Protein AF-A0AAD9YJI1-F1 (afdb_monomer)

InterPro domains:
  IPR012341 Six-hairpin glycosidase-like superfamily [G3DSA:1.50.10.10] (1-302)

Solvent-accessible surface area (backbone atoms only — not comparable to full-atom values): 17066 Å² total; per-residue (Å²): 110,66,71,60,51,44,52,51,54,48,48,47,48,70,77,60,52,69,54,89,63,64,60,77,89,64,58,75,20,39,90,76,16,53,45,30,54,15,46,51,24,43,52,44,26,70,79,38,68,84,46,55,54,96,86,34,46,34,50,57,54,16,48,48,32,44,68,35,50,74,80,64,74,81,67,78,94,79,64,71,78,60,34,12,42,21,41,62,45,41,40,29,34,47,45,16,37,74,65,60,35,64,67,34,49,53,50,40,60,70,69,54,72,87,92,52,82,87,56,99,61,41,28,12,25,54,54,3,51,24,17,41,43,43,45,50,42,50,33,38,66,57,24,62,88,43,40,83,74,46,48,60,58,49,52,55,48,46,53,36,62,74,72,44,83,86,41,41,94,59,84,35,50,12,34,39,34,14,70,64,29,31,52,41,35,44,33,76,63,42,55,91,52,28,80,82,43,50,67,64,51,52,52,60,60,70,53,45,42,95,70,29,46,64,66,46,36,73,60,59,58,55,69,73,55,80,85,75,75,99,78,75,95,82,70,81,92,62,83,54,81,35,42,54,59,17,59,57,29,51,46,47,44,50,63,72,47,42,87,63,36,76,94,41,41,67,65,50,51,54,50,45,52,38,32,51,51,37,54,58,55,48,53,73,72,53,84,80,74,80,97,52,88,71,82,44,86,57,68,81,72,117

Mean predicted aligned error: 10.5 Å

Sequence (302 aa):
MESSLISHLSKILTLSPPQSSYAASSLAGPLTSHTGTAYLFLSISSSFPRLQIHSYPAIHWARAYISNIPTTRLPNTSSTDDLGLSETLASLAVRACVFQDLDQVHRFLSVLPPIKASNPSPTCLLHGLSGTLYLLRLIRHWVPSSAPLVSLPIVLVSECLLTSPWSCPASGEGVLDGKLGILTQIVLTTPPLAPRLVEELAQLLRMQNYDGSWPSAEEFDKNRDKDLLQAKSQSKKTGETSFAHGIIGFILSLHSIRPFFPSLHEPIDKALTKASQFVVWDQKTEMSCRGGLWYGSLATAL

Secondary structure (DSSP, 8-state):
-HHHHHHHHHHHHHHSPPPSS--GGG---TTTSHHHHHHHHHHHHHH-TT-EETTEEHHHHHHHHHHTS-------TT-GGGSSS-HHHHHHHHHHHHHT-HHHHHHHHHHS----TTS----STTTSHHHHHHHHHHHHHH-GGGHHHHHHHHHHHHHHHHHSPP--SS---STTTSHHHHHHHHHHH-GGGGGGGHHHHHHHHHT--TTS----HHHHHTTT-TTS------S-------TTTSHHHHHHHHHHHGGG-GGGHHHHHHHHHHHHHHHHHHHHH-TTS---TTSSTTTT--

pLDDT: mean 76.6, std 21.78, range [24.5, 98.19]

Structure (mmCIF, N/CA/C/O backbone):
data_AF-A0AAD9YJI1-F1
#
_entry.id   AF-A0AAD9YJI1-F1
#
loop_
_atom_site.group_PDB
_atom_site.id
_atom_site.type_symbol
_atom_site.label_atom_id
_atom_site.label_alt_id
_atom_site.label_comp_id
_atom_site.label_asym_id
_atom_site.label_entity_id
_atom_site.label_seq_id
_atom_site.pdbx_PDB_ins_code
_atom_site.Cartn_x
_atom_site.Cartn_y
_atom_site.Cartn_z
_atom_site.occupancy
_atom_site.B_iso_or_equiv
_atom_site.auth_seq_id
_atom_site.auth_comp_id
_atom_site.auth_asym_id
_atom_site.auth_atom_id
_atom_site.pdbx_PDB_model_num
ATOM 1 N N . MET A 1 1 ? -8.452 14.456 -18.573 1.00 59.62 1 MET A N 1
ATOM 2 C CA . MET A 1 1 ? -7.712 13.828 -17.455 1.00 59.62 1 MET A CA 1
ATOM 3 C C . MET A 1 1 ? -6.476 13.093 -17.973 1.00 59.62 1 MET A C 1
ATOM 5 O O . MET A 1 1 ? -5.380 13.437 -17.555 1.00 59.62 1 MET A O 1
ATOM 9 N N . GLU A 1 2 ? -6.618 12.187 -18.948 1.00 65.19 2 GLU A N 1
ATOM 10 C CA . GLU A 1 2 ? -5.493 11.425 -19.531 1.00 65.19 2 GLU A CA 1
ATOM 11 C C . GLU A 1 2 ? -4.387 12.294 -20.157 1.00 65.19 2 GLU A C 1
ATOM 13 O O . GLU A 1 2 ? -3.211 12.059 -19.904 1.00 65.19 2 GLU A O 1
ATOM 18 N N . SER A 1 3 ? -4.734 13.359 -20.891 1.00 73.69 3 SER A N 1
ATOM 19 C CA . SER A 1 3 ? -3.746 14.283 -21.479 1.00 73.69 3 SER A CA 1
ATOM 20 C C . SER A 1 3 ? -2.863 14.982 -20.434 1.00 73.69 3 SER A C 1
ATOM 22 O O . SER A 1 3 ? -1.660 15.145 -20.637 1.00 73.69 3 SER A O 1
ATOM 24 N N . SER A 1 4 ? -3.441 15.347 -19.284 1.00 82.19 4 SER A N 1
ATOM 25 C CA . SER A 1 4 ? -2.701 15.933 -18.161 1.00 82.19 4 SER A CA 1
ATOM 26 C C . SER A 1 4 ? -1.800 14.896 -17.486 1.00 82.19 4 SER A C 1
ATOM 28 O O . SER A 1 4 ? -0.652 15.203 -17.171 1.00 82.19 4 SER A O 1
ATOM 30 N N . LEU A 1 5 ? -2.269 13.654 -17.325 1.00 82.62 5 LEU A N 1
ATOM 31 C CA . LEU A 1 5 ? -1.467 12.560 -16.772 1.00 82.62 5 LEU A CA 1
ATOM 32 C C . LEU A 1 5 ? -0.242 12.261 -17.651 1.00 82.62 5 LEU A C 1
ATOM 34 O O . LEU A 1 5 ? 0.875 12.240 -17.143 1.00 82.62 5 LEU A O 1
ATOM 38 N N . ILE A 1 6 ? -0.421 12.121 -18.970 1.00 87.00 6 ILE A N 1
ATOM 39 C CA . ILE A 1 6 ? 0.688 11.899 -19.919 1.00 87.00 6 ILE A CA 1
ATOM 40 C C . ILE A 1 6 ? 1.716 13.028 -19.825 1.00 87.00 6 ILE A C 1
ATOM 42 O O . ILE A 1 6 ? 2.918 12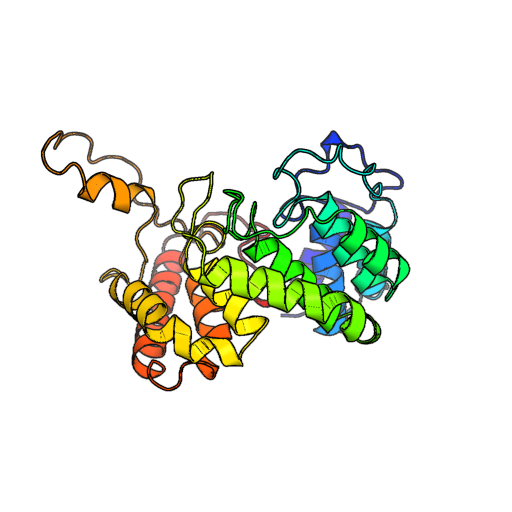.762 -19.790 1.00 87.00 6 ILE A O 1
ATOM 46 N N . SER A 1 7 ? 1.262 14.283 -19.749 1.00 86.31 7 SER A N 1
ATOM 47 C CA . SER A 1 7 ? 2.159 15.433 -19.620 1.00 86.31 7 SER A CA 1
ATOM 48 C C . SER A 1 7 ? 3.002 15.367 -18.345 1.00 86.31 7 SER A C 1
ATOM 50 O O . SER A 1 7 ? 4.210 15.592 -18.419 1.00 86.31 7 SER A O 1
ATOM 52 N N . HIS A 1 8 ? 2.409 15.015 -17.201 1.00 86.94 8 HIS A N 1
ATOM 53 C CA . HIS A 1 8 ? 3.144 14.878 -15.941 1.00 86.94 8 HIS A CA 1
ATOM 54 C C . HIS A 1 8 ? 4.145 13.720 -15.980 1.00 86.94 8 HIS A C 1
ATOM 56 O O . HIS A 1 8 ? 5.297 13.905 -15.592 1.00 86.94 8 HIS A O 1
ATOM 62 N N . LEU A 1 9 ? 3.749 12.559 -16.506 1.00 89.12 9 LEU A N 1
ATOM 63 C CA . LEU A 1 9 ? 4.638 11.398 -16.626 1.00 89.12 9 LEU A CA 1
ATOM 64 C C . LEU A 1 9 ? 5.803 11.669 -17.579 1.00 89.12 9 LEU A C 1
ATOM 66 O O . LEU A 1 9 ? 6.940 11.330 -17.268 1.00 89.12 9 LEU A O 1
ATOM 70 N N . SER A 1 10 ? 5.549 12.358 -18.692 1.00 89.50 10 SER A N 1
ATOM 71 C CA . SER A 1 10 ? 6.605 12.789 -19.619 1.00 89.50 10 SER A CA 1
ATOM 72 C C . SER A 1 10 ? 7.578 13.758 -18.939 1.00 89.50 10 SER A C 1
ATOM 74 O O . SER A 1 10 ? 8.788 13.692 -19.151 1.00 89.50 10 SER A O 1
ATOM 76 N N . LYS A 1 11 ? 7.069 14.634 -18.063 1.00 88.19 11 LYS A N 1
ATOM 77 C CA . LYS A 1 11 ? 7.893 15.548 -17.261 1.00 88.19 11 LYS A CA 1
ATOM 78 C C . LYS A 1 11 ? 8.787 14.791 -16.279 1.00 88.19 11 LYS A C 1
ATOM 80 O O . LYS A 1 11 ? 9.958 15.132 -16.172 1.00 88.19 11 LYS A O 1
ATOM 85 N N . ILE A 1 12 ? 8.266 13.754 -15.618 1.00 87.56 12 ILE A N 1
ATOM 86 C CA . ILE A 1 12 ? 9.059 12.869 -14.746 1.00 87.56 12 ILE A CA 1
ATOM 87 C C . ILE A 1 12 ? 10.192 12.219 -15.543 1.00 87.56 12 ILE A C 1
ATOM 89 O O . ILE A 1 12 ? 11.342 12.308 -15.125 1.00 87.56 12 ILE A O 1
ATOM 93 N N . LEU A 1 13 ? 9.895 11.648 -16.715 1.00 88.75 13 LEU A N 1
ATOM 94 C CA . LEU A 1 13 ? 10.905 11.010 -17.569 1.00 88.75 13 LEU A CA 1
ATOM 95 C C . LEU A 1 13 ? 11.969 11.995 -18.067 1.00 88.75 13 LEU A C 1
ATOM 97 O O . LEU A 1 13 ? 13.131 11.630 -18.194 1.00 88.75 13 LEU A O 1
ATOM 101 N N . THR A 1 14 ? 11.584 13.246 -18.322 1.00 87.06 14 THR A N 1
ATOM 102 C CA . THR A 1 14 ? 12.518 14.295 -18.757 1.00 87.06 14 THR A CA 1
ATOM 103 C C . THR A 1 14 ? 13.418 14.763 -17.611 1.00 87.06 14 THR A C 1
ATOM 105 O O . THR A 1 14 ? 14.607 14.988 -17.814 1.00 87.06 14 THR A O 1
ATOM 108 N N . LEU A 1 15 ? 12.857 14.934 -16.410 1.00 85.44 15 LEU A N 1
ATOM 109 C CA . LEU A 1 15 ? 13.572 15.478 -15.250 1.00 85.44 15 LEU A CA 1
ATOM 110 C C . LEU A 1 15 ? 14.396 14.426 -14.500 1.00 85.44 15 LEU A C 1
ATOM 112 O O . LEU A 1 15 ? 15.405 14.767 -13.893 1.00 85.44 15 LEU A O 1
ATOM 116 N N . SER A 1 16 ? 13.961 13.169 -14.519 1.00 84.81 16 SER A N 1
ATOM 117 C CA . SER A 1 16 ? 14.599 12.059 -13.812 1.00 84.81 16 SER A CA 1
ATOM 118 C C . SER A 1 16 ? 14.541 10.787 -14.663 1.00 84.81 16 SER A C 1
ATOM 120 O O . SER A 1 16 ? 13.794 9.866 -14.336 1.00 84.81 16 SER A O 1
ATOM 122 N N . PRO A 1 17 ? 15.257 10.719 -15.801 1.00 86.88 17 PRO A N 1
ATOM 123 C CA . PRO A 1 17 ? 15.218 9.547 -16.672 1.00 86.88 17 PRO A CA 1
ATOM 124 C C . PRO A 1 17 ? 15.796 8.302 -15.973 1.00 86.88 17 PRO A C 1
ATOM 126 O O . PRO A 1 17 ? 16.678 8.439 -15.116 1.00 86.88 17 PRO A O 1
ATOM 129 N N . PRO A 1 18 ? 15.361 7.080 -16.352 1.00 86.50 18 PRO A N 1
ATOM 130 C CA . PRO A 1 18 ? 15.999 5.848 -15.898 1.00 86.50 18 PRO A CA 1
ATOM 131 C C . PRO A 1 18 ? 17.510 5.880 -16.160 1.00 86.50 18 PRO A C 1
ATOM 133 O O . PRO A 1 18 ? 17.947 6.227 -17.256 1.00 86.50 18 PRO A O 1
ATOM 136 N N . GLN A 1 19 ? 18.308 5.522 -15.157 1.00 81.88 19 GLN A N 1
ATOM 137 C CA . GLN A 1 19 ? 19.769 5.540 -15.239 1.00 81.88 19 GLN A CA 1
ATOM 138 C C . GLN A 1 19 ? 20.295 4.122 -15.443 1.00 81.88 19 GLN A C 1
ATOM 140 O O . GLN A 1 19 ? 19.685 3.154 -14.989 1.00 81.88 19 GLN A O 1
ATOM 145 N N . SER A 1 20 ? 21.458 3.990 -16.083 1.00 74.56 20 SER A N 1
ATOM 146 C CA . SER A 1 20 ? 22.165 2.707 -16.224 1.00 74.56 20 SER A CA 1
ATOM 147 C C . SER A 1 20 ? 22.714 2.179 -14.895 1.00 74.56 20 SER A C 1
ATOM 149 O O . SER A 1 20 ? 22.917 0.980 -14.741 1.00 74.56 20 SER A O 1
ATOM 151 N N . SER A 1 21 ? 22.953 3.067 -13.931 1.00 69.31 21 SER A N 1
ATOM 152 C CA . SER A 1 21 ? 23.396 2.731 -12.580 1.00 69.31 21 SER A CA 1
ATOM 153 C C . SER A 1 21 ? 22.970 3.821 -11.606 1.00 69.31 21 SER A C 1
ATOM 155 O O . SER A 1 21 ? 23.075 5.003 -11.936 1.00 69.31 21 SER A O 1
ATOM 157 N N . TYR A 1 22 ? 22.567 3.437 -10.398 1.00 68.50 22 TYR A N 1
ATOM 158 C CA . TYR A 1 22 ? 22.221 4.379 -9.334 1.00 68.50 22 TYR A CA 1
ATOM 159 C C . TYR A 1 22 ? 23.294 4.394 -8.247 1.00 68.50 22 TYR A C 1
ATOM 161 O O . TYR A 1 22 ? 23.706 3.344 -7.753 1.00 68.50 22 TYR A O 1
ATOM 169 N N . ALA A 1 23 ? 23.744 5.591 -7.861 1.00 63.28 23 ALA A N 1
ATOM 170 C CA . ALA A 1 23 ? 24.619 5.749 -6.705 1.00 63.28 23 ALA A CA 1
ATOM 171 C C . ALA A 1 23 ? 23.839 5.412 -5.426 1.00 63.28 23 ALA A C 1
ATOM 173 O O . ALA A 1 23 ? 22.693 5.838 -5.279 1.00 63.28 23 ALA A O 1
ATOM 174 N N . ALA A 1 24 ? 24.463 4.708 -4.478 1.00 61.62 24 ALA A N 1
ATOM 175 C CA . ALA A 1 24 ? 23.818 4.345 -3.213 1.00 61.62 24 ALA A CA 1
ATOM 176 C C . ALA A 1 24 ? 23.287 5.569 -2.436 1.00 61.62 24 ALA A C 1
ATOM 178 O O . ALA A 1 24 ? 22.268 5.481 -1.767 1.00 61.62 24 ALA A O 1
ATOM 179 N N . SER A 1 25 ? 23.922 6.736 -2.594 1.00 56.25 25 SER A N 1
ATOM 180 C CA . SER A 1 25 ? 23.488 8.008 -2.000 1.00 56.25 25 SER A CA 1
ATOM 181 C C . SER A 1 25 ? 22.201 8.593 -2.599 1.00 56.25 25 SER A C 1
ATOM 183 O O . SER A 1 25 ? 21.600 9.470 -1.989 1.00 56.25 25 SER A O 1
ATOM 185 N N . SER A 1 26 ? 21.765 8.127 -3.774 1.00 54.53 26 SER A N 1
ATOM 186 C CA . SER A 1 26 ? 20.507 8.555 -4.417 1.00 54.53 26 SER A CA 1
ATOM 187 C C . SER A 1 26 ? 19.287 7.734 -3.979 1.00 54.53 26 SER A C 1
ATOM 189 O O . SER A 1 26 ? 18.169 7.971 -4.436 1.00 54.53 26 SER A O 1
ATOM 191 N N . LEU A 1 27 ? 19.502 6.753 -3.102 1.00 56.88 27 LEU A N 1
ATOM 192 C CA . LEU A 1 27 ? 18.510 5.790 -2.646 1.00 56.88 27 LEU A CA 1
ATOM 193 C C . LEU A 1 27 ? 18.009 6.172 -1.244 1.00 56.88 27 LEU A C 1
ATOM 195 O O . LEU A 1 27 ? 18.375 5.558 -0.249 1.00 56.88 27 LEU A O 1
ATOM 199 N N . ALA A 1 28 ? 17.185 7.217 -1.161 1.00 53.50 28 ALA A N 1
ATOM 200 C CA . ALA A 1 28 ? 16.643 7.745 0.098 1.00 53.50 28 ALA A CA 1
ATOM 201 C C . ALA A 1 28 ? 15.268 7.142 0.478 1.00 53.50 28 ALA A C 1
ATOM 203 O O . ALA A 1 28 ? 14.426 7.817 1.070 1.00 53.50 28 ALA A O 1
ATOM 204 N N . GLY A 1 29 ? 15.025 5.876 0.119 1.00 52.62 29 GLY A N 1
ATOM 205 C CA . GLY A 1 29 ? 13.752 5.185 0.343 1.00 52.62 29 GLY A CA 1
ATOM 206 C C . GLY A 1 29 ? 12.718 5.400 -0.777 1.00 52.62 29 GLY A C 1
ATOM 207 O O . GLY A 1 29 ? 12.802 6.365 -1.544 1.00 52.62 29 GLY A O 1
ATOM 208 N N . PRO A 1 30 ? 11.680 4.546 -0.855 1.00 53.12 30 PRO A N 1
ATOM 209 C CA . PRO A 1 30 ? 10.706 4.495 -1.949 1.00 53.12 30 PRO A CA 1
ATOM 210 C C . PRO A 1 30 ? 9.884 5.775 -2.097 1.00 53.12 30 PRO A C 1
ATOM 212 O O . PRO A 1 30 ? 9.233 5.975 -3.113 1.00 53.12 30 PRO A O 1
ATOM 215 N N . LEU A 1 31 ? 9.908 6.652 -1.097 1.00 56.94 31 LEU A N 1
ATOM 216 C CA . LEU A 1 31 ? 9.185 7.915 -1.118 1.00 56.94 31 LEU A CA 1
ATOM 217 C C . LEU A 1 31 ? 9.822 8.972 -2.023 1.00 56.94 31 LEU A C 1
ATOM 219 O O . LEU A 1 31 ? 9.136 9.890 -2.470 1.00 56.94 31 LEU A O 1
ATOM 223 N N . THR A 1 32 ? 11.120 8.854 -2.297 1.00 58.44 32 THR A N 1
ATOM 224 C CA . THR A 1 32 ? 11.857 9.801 -3.148 1.00 58.44 32 THR A CA 1
ATOM 225 C C . THR A 1 32 ? 12.788 9.114 -4.147 1.00 58.44 32 THR A C 1
ATOM 227 O O . THR A 1 32 ? 13.406 9.787 -4.971 1.00 58.44 32 THR A O 1
ATOM 230 N N . SER A 1 33 ? 12.872 7.781 -4.118 1.00 70.75 33 SER A N 1
ATOM 231 C CA . SER A 1 33 ? 13.784 7.012 -4.955 1.00 70.75 33 SER A CA 1
ATOM 232 C C . SER A 1 33 ? 13.169 6.546 -6.278 1.00 70.75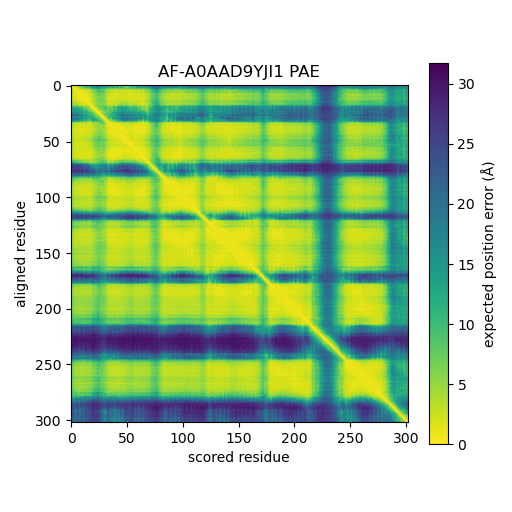 33 SER A C 1
ATOM 234 O O . SER A 1 33 ? 11.965 6.616 -6.555 1.00 70.75 33 SER A O 1
ATOM 236 N N . HIS A 1 34 ? 14.042 5.990 -7.111 1.00 82.06 34 HIS A N 1
ATOM 237 C CA . HIS A 1 34 ? 13.688 5.325 -8.358 1.00 82.06 34 HIS A CA 1
ATOM 238 C C . HIS A 1 34 ? 12.780 4.103 -8.128 1.00 82.06 34 HIS A C 1
ATOM 240 O O . HIS A 1 34 ? 11.989 3.774 -9.011 1.00 82.06 34 HIS A O 1
ATOM 246 N N . THR A 1 35 ? 12.801 3.496 -6.933 1.00 86.94 35 THR A N 1
ATOM 247 C CA . THR A 1 35 ? 11.852 2.443 -6.537 1.00 86.94 35 THR A CA 1
ATOM 248 C C . THR A 1 35 ? 10.423 2.981 -6.486 1.00 86.94 35 THR A C 1
ATOM 250 O O . THR A 1 35 ? 9.513 2.362 -7.040 1.00 86.94 35 THR A O 1
ATOM 253 N N . GLY A 1 36 ? 10.216 4.168 -5.907 1.00 86.06 36 GLY A N 1
ATOM 254 C CA . GLY A 1 36 ? 8.914 4.842 -5.909 1.00 86.06 36 GLY A CA 1
ATOM 255 C C . GLY A 1 36 ? 8.421 5.174 -7.311 1.00 86.06 36 GLY A C 1
ATOM 256 O O . GLY A 1 36 ? 7.256 4.960 -7.643 1.00 86.06 36 GLY A O 1
ATOM 257 N N . THR A 1 37 ? 9.331 5.630 -8.174 1.00 88.69 37 THR A N 1
ATOM 258 C CA . THR A 1 37 ? 9.004 5.924 -9.578 1.00 88.69 37 THR A CA 1
ATOM 259 C C . THR A 1 37 ? 8.635 4.650 -10.344 1.00 88.69 37 THR A C 1
ATOM 261 O O . THR A 1 37 ? 7.657 4.641 -11.094 1.00 88.69 37 THR A O 1
ATOM 264 N N . ALA A 1 38 ? 9.345 3.541 -10.116 1.00 92.19 38 ALA A N 1
ATOM 265 C CA . ALA A 1 38 ? 8.976 2.244 -10.675 1.00 92.19 38 ALA A CA 1
ATOM 266 C C . ALA A 1 38 ? 7.586 1.794 -10.200 1.00 92.19 38 ALA A C 1
ATOM 268 O O . ALA A 1 38 ? 6.776 1.341 -11.013 1.00 92.19 38 ALA A O 1
ATOM 269 N N . TYR A 1 39 ? 7.283 1.971 -8.911 1.00 91.75 39 TYR A N 1
ATOM 270 C CA . TYR A 1 39 ? 5.979 1.642 -8.342 1.00 91.75 39 TYR A CA 1
ATOM 271 C C . TYR A 1 39 ? 4.837 2.488 -8.927 1.00 91.75 39 TYR A C 1
ATOM 273 O O . TYR A 1 39 ? 3.773 1.956 -9.256 1.00 91.75 39 TYR A O 1
ATOM 281 N N . LEU A 1 40 ? 5.066 3.788 -9.134 1.00 90.31 40 LEU A N 1
ATOM 282 C CA . LEU A 1 40 ? 4.134 4.683 -9.825 1.00 90.31 40 LEU A CA 1
ATOM 283 C C . LEU A 1 40 ? 3.797 4.154 -11.226 1.00 90.31 40 LEU A C 1
ATOM 285 O O . LEU A 1 40 ? 2.623 4.005 -11.567 1.00 90.31 40 LEU A O 1
ATOM 289 N N . PHE A 1 41 ? 4.813 3.837 -12.032 1.00 93.50 41 PHE A N 1
ATOM 290 C CA . PHE A 1 41 ? 4.602 3.323 -13.387 1.00 93.50 41 PHE A CA 1
ATOM 291 C C . PHE A 1 41 ? 3.943 1.937 -13.402 1.00 93.50 41 PHE A C 1
ATOM 293 O O . PHE A 1 41 ? 3.109 1.681 -14.274 1.00 93.50 41 PHE A O 1
ATOM 300 N N . LEU A 1 42 ? 4.249 1.068 -12.432 1.00 94.62 42 LEU A N 1
ATOM 301 C CA . LEU A 1 42 ? 3.551 -0.208 -12.250 1.00 94.62 42 LEU A CA 1
ATOM 302 C C . LEU A 1 42 ? 2.057 0.026 -11.985 1.00 94.62 42 LEU A C 1
ATOM 304 O O . LEU A 1 42 ? 1.213 -0.532 -12.686 1.00 94.62 42 LEU A O 1
ATOM 308 N N . SER A 1 43 ? 1.732 0.907 -11.040 1.00 91.62 43 SER A N 1
ATOM 309 C CA . SER A 1 43 ? 0.350 1.238 -10.673 1.00 91.62 43 SER A CA 1
ATOM 310 C C . SER A 1 43 ? -0.427 1.808 -11.863 1.00 91.62 43 SER A C 1
ATOM 312 O O . SER A 1 43 ? -1.528 1.353 -12.172 1.00 91.62 43 SER A O 1
ATOM 314 N N . ILE A 1 44 ? 0.180 2.736 -12.610 1.00 91.38 44 ILE A N 1
ATOM 315 C CA . ILE A 1 44 ? -0.410 3.304 -13.832 1.00 91.38 44 ILE A CA 1
ATOM 316 C C . ILE A 1 44 ? -0.633 2.233 -14.895 1.00 91.38 44 ILE A C 1
ATOM 318 O O . ILE A 1 44 ? -1.643 2.281 -15.589 1.00 91.38 44 ILE A O 1
ATOM 322 N N . SER A 1 45 ? 0.277 1.267 -15.033 1.00 94.50 45 SER A N 1
ATOM 323 C CA . SER A 1 45 ? 0.140 0.218 -16.046 1.00 94.50 45 SER A CA 1
ATOM 324 C C . SER A 1 45 ? -1.078 -0.681 -15.832 1.00 94.50 45 SER A C 1
ATOM 326 O O . SER A 1 45 ? -1.640 -1.164 -16.811 1.00 94.50 45 SER A O 1
ATOM 328 N N . SER A 1 46 ? -1.516 -0.866 -14.583 1.00 91.75 46 SER A N 1
ATOM 329 C CA . SER A 1 46 ? -2.744 -1.606 -14.270 1.00 91.75 46 SER A CA 1
ATOM 330 C C . SER A 1 46 ? -3.989 -0.733 -14.409 1.00 91.75 46 SER A C 1
ATOM 332 O O . SER A 1 46 ? -4.955 -1.144 -15.048 1.00 91.75 46 SER A O 1
ATOM 334 N N . SER A 1 47 ? -3.953 0.504 -13.904 1.00 89.12 47 SER A N 1
ATOM 335 C CA . SER A 1 47 ? -5.105 1.416 -13.972 1.00 89.12 47 SER A CA 1
ATOM 336 C C . SER A 1 47 ? -5.391 1.933 -15.386 1.00 89.12 47 SER A C 1
ATOM 338 O O . SER A 1 47 ? -6.545 2.167 -15.738 1.00 89.12 47 SER A O 1
ATOM 340 N N . PHE A 1 48 ? -4.355 2.097 -16.214 1.00 91.69 48 PHE A N 1
ATOM 341 C CA . PHE A 1 48 ? -4.452 2.589 -17.590 1.00 91.69 48 PHE A CA 1
ATOM 342 C C . PHE A 1 48 ? -3.616 1.728 -18.562 1.00 91.69 48 PHE A C 1
ATOM 344 O O . PHE A 1 48 ? -2.614 2.202 -19.106 1.00 91.69 48 PHE A O 1
ATOM 351 N N . PRO A 1 49 ? -4.024 0.478 -18.863 1.00 91.38 49 PRO A N 1
ATOM 352 C CA . PRO A 1 49 ? -3.204 -0.469 -19.636 1.00 91.38 49 PRO A CA 1
ATOM 353 C C . PRO A 1 49 ? -2.875 -0.034 -21.070 1.00 91.38 49 PRO A C 1
ATOM 355 O O . PRO A 1 49 ? -1.921 -0.521 -21.671 1.00 91.38 49 PRO A O 1
ATOM 358 N N . ARG A 1 50 ? -3.676 0.877 -21.636 1.00 93.56 50 ARG A N 1
ATOM 359 C CA . ARG A 1 50 ? -3.492 1.420 -22.992 1.00 93.56 50 ARG A CA 1
ATOM 360 C C . ARG A 1 50 ? -2.680 2.716 -23.018 1.00 93.56 50 ARG A C 1
ATOM 362 O O . ARG A 1 50 ? -2.357 3.194 -24.103 1.00 93.56 50 ARG A O 1
ATOM 369 N N . LEU A 1 51 ? -2.373 3.295 -21.856 1.00 92.38 51 LEU A N 1
ATOM 370 C CA . LEU A 1 51 ? -1.629 4.545 -21.764 1.00 92.38 51 LEU A CA 1
ATOM 371 C C . LEU A 1 51 ? -0.195 4.335 -22.247 1.00 92.38 51 LEU A C 1
ATOM 373 O O . LEU A 1 51 ? 0.516 3.451 -21.763 1.00 92.38 51 LEU A O 1
ATOM 377 N N . GLN A 1 52 ? 0.239 5.190 -23.167 1.00 94.44 52 GLN A N 1
ATOM 378 C CA . GLN A 1 52 ? 1.608 5.207 -23.662 1.00 94.44 52 GLN A CA 1
ATOM 379 C C . GLN A 1 52 ? 2.274 6.539 -23.323 1.00 94.44 52 GLN A C 1
ATOM 381 O O . GLN A 1 52 ? 1.686 7.604 -23.506 1.00 94.44 52 GLN A O 1
ATOM 386 N N . ILE A 1 53 ? 3.516 6.473 -22.844 1.00 93.75 53 ILE A N 1
ATOM 387 C CA . ILE A 1 53 ? 4.375 7.629 -22.586 1.00 93.75 53 ILE A CA 1
ATOM 388 C C . ILE A 1 53 ? 5.617 7.468 -23.460 1.00 93.75 53 ILE A C 1
ATOM 390 O O . ILE A 1 53 ? 6.296 6.444 -23.377 1.00 93.75 53 ILE A O 1
ATOM 394 N N . HIS A 1 54 ? 5.867 8.443 -24.339 1.00 92.50 54 HIS A N 1
ATOM 395 C CA . HIS A 1 54 ? 6.877 8.353 -25.405 1.00 92.50 54 HIS A CA 1
ATOM 396 C C . HIS A 1 54 ? 6.784 7.043 -26.215 1.00 92.50 54 HIS A C 1
ATOM 398 O O . HIS A 1 54 ? 7.789 6.391 -26.470 1.00 92.50 54 HIS A O 1
ATOM 404 N N . SER A 1 55 ? 5.560 6.650 -26.589 1.00 93.88 55 SER A N 1
ATOM 405 C CA . SER A 1 55 ? 5.251 5.433 -27.367 1.00 93.88 55 SER A CA 1
ATOM 406 C C . SER A 1 55 ? 5.515 4.095 -26.662 1.00 93.88 55 SER A C 1
ATOM 408 O O . SER A 1 55 ? 5.351 3.042 -27.274 1.00 93.88 55 SER A O 1
ATOM 410 N N . TYR A 1 56 ? 5.859 4.107 -25.372 1.00 96.75 56 TYR A N 1
ATOM 411 C CA . TYR A 1 56 ? 6.014 2.896 -24.568 1.00 96.75 56 TYR A CA 1
ATOM 412 C C . TYR A 1 56 ? 4.893 2.767 -23.529 1.00 96.75 56 TYR A C 1
ATOM 414 O O . TYR A 1 56 ? 4.489 3.774 -22.939 1.00 96.75 56 TYR A O 1
ATOM 422 N N . PRO A 1 57 ? 4.389 1.547 -23.260 1.00 96.38 57 PRO A N 1
ATOM 423 C CA . PRO A 1 57 ? 3.416 1.328 -22.193 1.00 96.38 57 PRO A CA 1
ATOM 424 C C . PRO A 1 57 ? 4.042 1.622 -20.825 1.00 96.38 57 PRO A C 1
ATOM 426 O O . PRO A 1 57 ? 5.238 1.415 -20.632 1.00 96.38 57 PRO A O 1
ATOM 429 N N . ALA A 1 58 ? 3.246 2.035 -19.837 1.00 94.88 58 ALA A N 1
ATOM 430 C CA . ALA A 1 58 ? 3.758 2.393 -18.507 1.00 94.88 58 ALA A CA 1
ATOM 431 C C . ALA A 1 58 ? 4.626 1.293 -17.848 1.00 94.88 58 ALA A C 1
ATOM 433 O O . ALA A 1 58 ? 5.642 1.601 -17.228 1.00 94.88 58 ALA A O 1
ATOM 434 N N . ILE A 1 59 ? 4.308 0.009 -18.063 1.00 96.50 59 ILE A N 1
ATOM 435 C CA . ILE A 1 59 ? 5.101 -1.117 -17.533 1.00 96.50 59 ILE A CA 1
ATOM 436 C C . ILE A 1 59 ? 6.545 -1.149 -18.066 1.00 96.50 59 ILE A C 1
ATOM 438 O O . ILE A 1 59 ? 7.446 -1.628 -17.379 1.00 96.50 59 ILE A O 1
ATOM 442 N N . HIS A 1 60 ? 6.793 -0.618 -19.269 1.00 97.00 60 HIS A N 1
ATOM 443 C CA . HIS A 1 60 ? 8.145 -0.480 -19.814 1.00 97.00 60 HIS A CA 1
ATOM 444 C C . HIS A 1 60 ? 8.996 0.423 -18.915 1.00 97.00 60 HIS A C 1
ATOM 446 O O . HIS A 1 60 ? 10.105 0.055 -18.533 1.00 97.00 60 HIS A O 1
ATOM 452 N N . TRP A 1 61 ? 8.446 1.571 -18.520 1.00 95.31 61 TRP A N 1
ATOM 453 C CA . TRP A 1 61 ? 9.129 2.523 -17.650 1.00 95.31 61 TRP A CA 1
ATOM 454 C C . TRP A 1 61 ? 9.326 1.960 -16.244 1.00 95.31 61 TRP A C 1
ATOM 456 O O . TRP A 1 61 ? 10.421 2.080 -15.701 1.00 95.31 61 TRP A O 1
ATOM 466 N N . ALA A 1 62 ? 8.333 1.252 -15.692 1.00 95.06 62 ALA A N 1
ATOM 467 C CA . ALA A 1 62 ? 8.481 0.564 -14.406 1.00 95.06 62 ALA A CA 1
ATOM 468 C C . ALA A 1 62 ? 9.694 -0.385 -14.402 1.00 95.06 62 ALA A C 1
ATOM 470 O O . ALA A 1 62 ? 10.519 -0.338 -13.488 1.00 95.06 62 ALA A O 1
ATOM 471 N N . ARG A 1 63 ? 9.844 -1.190 -15.465 1.00 96.25 63 ARG A N 1
ATOM 472 C CA . ARG A 1 63 ? 10.999 -2.082 -15.663 1.00 96.25 63 ARG A CA 1
ATOM 473 C C . ARG A 1 63 ? 12.304 -1.305 -15.781 1.00 96.25 63 ARG A C 1
ATOM 475 O O . ARG A 1 63 ? 13.275 -1.676 -15.126 1.00 96.25 63 ARG A O 1
ATOM 482 N N . ALA A 1 64 ? 12.334 -0.233 -16.568 1.00 94.06 64 ALA A N 1
ATOM 483 C CA . ALA A 1 64 ? 13.537 0.571 -16.766 1.00 94.06 64 ALA A CA 1
ATO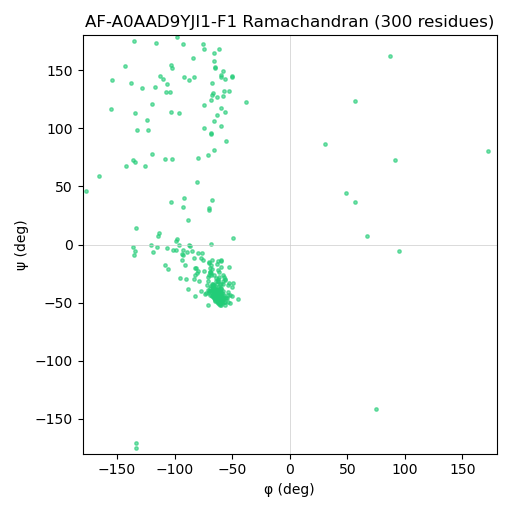M 484 C C . ALA A 1 64 ? 14.056 1.176 -15.448 1.00 94.06 64 ALA A C 1
ATOM 486 O O . ALA A 1 64 ? 15.247 1.074 -15.163 1.00 94.06 64 ALA A O 1
ATOM 487 N N . TYR A 1 65 ? 13.169 1.732 -14.616 1.00 91.38 65 TYR A N 1
ATOM 488 C CA . TYR A 1 65 ? 13.554 2.312 -13.325 1.00 91.38 65 TYR A CA 1
ATOM 489 C C . TYR A 1 65 ? 14.052 1.271 -12.324 1.00 91.38 65 TYR A C 1
ATOM 491 O O . TYR A 1 65 ? 15.050 1.510 -11.652 1.00 91.38 65 TYR A O 1
ATOM 499 N N . ILE A 1 66 ? 13.385 0.117 -12.216 1.00 91.50 66 ILE A N 1
ATOM 500 C CA . ILE A 1 66 ? 13.715 -0.864 -11.174 1.00 91.50 66 ILE A CA 1
ATOM 501 C C . ILE A 1 66 ? 14.924 -1.737 -11.530 1.00 91.50 66 ILE A C 1
ATOM 503 O O . ILE A 1 66 ? 15.574 -2.240 -10.618 1.00 91.50 66 ILE A O 1
ATOM 507 N N . SER A 1 67 ? 15.243 -1.927 -12.820 1.00 90.19 67 SER A N 1
ATOM 508 C CA . SER A 1 67 ? 16.266 -2.891 -13.280 1.00 90.19 67 SER A CA 1
ATOM 509 C C . SER A 1 67 ? 17.663 -2.600 -12.736 1.00 90.19 67 SER A C 1
ATOM 511 O O . SER A 1 67 ? 18.369 -3.521 -12.327 1.00 90.19 67 SER A O 1
ATOM 513 N N . ASN A 1 68 ? 18.040 -1.321 -12.691 1.00 81.81 68 ASN A N 1
ATOM 514 C CA . ASN A 1 68 ? 19.404 -0.900 -12.362 1.00 81.81 68 ASN A CA 1
ATOM 515 C C . ASN A 1 68 ? 19.575 -0.468 -10.903 1.00 81.81 68 ASN A C 1
ATOM 517 O O . ASN A 1 68 ? 20.660 -0.033 -10.512 1.00 81.81 68 ASN A O 1
ATOM 521 N N . ILE A 1 69 ? 18.522 -0.574 -10.087 1.00 81.88 69 ILE A N 1
ATOM 522 C CA . ILE A 1 69 ? 18.633 -0.360 -8.642 1.00 81.88 69 ILE A CA 1
ATOM 523 C C . ILE A 1 69 ? 19.460 -1.521 -8.077 1.00 81.88 69 ILE A C 1
ATOM 525 O O . ILE A 1 69 ? 19.121 -2.681 -8.325 1.00 81.88 69 ILE A O 1
ATOM 529 N N . PRO A 1 70 ? 20.571 -1.268 -7.371 1.00 72.44 70 PRO A N 1
ATOM 530 C CA . PRO A 1 70 ? 21.312 -2.340 -6.732 1.00 72.44 70 PRO A CA 1
ATOM 531 C C . PRO A 1 70 ? 20.389 -3.082 -5.767 1.00 72.44 70 PRO A C 1
ATOM 533 O O . PRO A 1 70 ? 19.768 -2.462 -4.910 1.00 72.44 70 PRO A O 1
ATOM 536 N N . THR A 1 71 ? 20.309 -4.407 -5.875 1.00 65.25 71 THR A N 1
ATOM 537 C CA . THR A 1 71 ? 19.798 -5.202 -4.757 1.00 65.25 71 THR A CA 1
ATOM 538 C C . THR A 1 71 ? 20.821 -5.040 -3.642 1.00 65.25 71 THR A C 1
ATOM 540 O O . THR A 1 71 ? 21.948 -5.527 -3.779 1.00 65.25 71 THR A O 1
ATOM 543 N N . THR A 1 72 ? 20.485 -4.262 -2.614 1.00 60.44 72 THR A N 1
ATOM 544 C CA . THR A 1 72 ? 21.382 -3.957 -1.498 1.00 60.44 72 THR A CA 1
ATOM 545 C C . THR A 1 72 ? 21.972 -5.253 -0.940 1.00 60.44 72 THR A C 1
ATOM 547 O O . THR A 1 72 ? 21.319 -6.299 -0.938 1.00 60.44 72 THR A O 1
ATOM 550 N N . ARG A 1 73 ? 23.242 -5.209 -0.512 1.00 51.84 73 ARG A N 1
ATOM 551 C CA . ARG A 1 73 ? 23.889 -6.356 0.142 1.00 51.84 73 ARG A CA 1
ATOM 552 C C . ARG A 1 73 ? 23.050 -6.766 1.354 1.00 51.84 73 ARG A C 1
ATOM 554 O O . ARG A 1 73 ? 22.525 -5.884 2.027 1.00 51.84 73 ARG A O 1
ATOM 561 N N . LEU A 1 74 ? 22.951 -8.079 1.597 1.00 52.94 74 LEU A N 1
ATOM 562 C CA . LEU A 1 74 ? 22.338 -8.655 2.798 1.00 52.94 74 LEU A CA 1
ATOM 563 C C . LEU A 1 74 ? 22.704 -7.788 4.011 1.00 52.94 74 LEU A C 1
ATOM 565 O O . LEU A 1 74 ? 23.902 -7.566 4.226 1.00 52.94 74 LEU A O 1
ATOM 569 N N . PRO A 1 75 ? 21.719 -7.254 4.748 1.00 48.31 75 PRO A N 1
ATOM 570 C CA . PRO A 1 75 ? 22.024 -6.430 5.898 1.00 48.31 75 PRO A CA 1
ATOM 571 C C . PRO A 1 75 ? 22.833 -7.240 6.909 1.00 48.31 75 PRO A C 1
ATOM 573 O O . PRO A 1 75 ? 22.627 -8.445 7.075 1.00 48.31 75 PRO A O 1
ATOM 576 N N . ASN A 1 76 ? 23.772 -6.577 7.585 1.00 44.88 76 ASN A N 1
ATOM 577 C CA . ASN A 1 76 ? 24.361 -7.149 8.788 1.00 44.88 76 ASN A CA 1
ATOM 578 C C . ASN A 1 76 ? 23.201 -7.368 9.768 1.00 44.88 76 ASN A C 1
ATOM 580 O O . ASN A 1 76 ? 22.504 -6.426 10.127 1.00 44.88 76 ASN A O 1
ATOM 584 N N . THR A 1 77 ? 22.967 -8.628 10.121 1.00 44.97 77 THR A N 1
ATOM 585 C CA . THR A 1 77 ? 21.735 -9.219 10.675 1.00 44.97 77 THR A CA 1
ATOM 586 C C . THR A 1 77 ? 21.342 -8.752 12.088 1.00 44.97 77 THR A C 1
ATOM 588 O O . THR A 1 77 ? 20.898 -9.565 12.898 1.00 44.97 77 THR A O 1
ATOM 591 N N . SER A 1 78 ? 21.524 -7.480 12.444 1.00 45.03 78 SER A N 1
ATOM 592 C CA . SER A 1 78 ? 21.363 -7.010 13.825 1.00 45.03 78 SER A CA 1
ATOM 593 C C . SER A 1 78 ? 20.594 -5.705 14.021 1.00 45.03 78 SER A C 1
ATOM 595 O O . SER A 1 78 ? 20.297 -5.401 15.173 1.00 45.03 78 SER A O 1
ATOM 597 N N . SER A 1 79 ? 20.253 -4.936 12.981 1.00 51.66 79 SER A N 1
ATOM 598 C CA . SER A 1 79 ? 19.482 -3.696 13.158 1.00 51.66 79 SER A CA 1
ATOM 599 C C . SER A 1 79 ? 18.034 -3.839 12.686 1.00 51.66 79 SER A C 1
ATOM 601 O O . SER A 1 79 ? 17.731 -4.418 11.648 1.00 51.66 79 SER A O 1
ATOM 603 N N . THR A 1 80 ? 17.110 -3.283 13.467 1.00 53.97 80 THR A N 1
ATOM 604 C CA . THR A 1 80 ? 15.697 -3.075 13.104 1.00 53.97 80 THR A CA 1
ATOM 605 C C . THR A 1 80 ? 15.513 -2.014 12.010 1.00 53.97 80 THR A C 1
ATOM 607 O O . THR A 1 80 ? 14.381 -1.743 11.617 1.00 53.97 80 THR A O 1
ATOM 610 N N . ASP A 1 81 ? 16.610 -1.426 11.522 1.00 56.31 81 ASP A N 1
ATOM 611 C CA . ASP A 1 81 ? 16.646 -0.306 10.573 1.00 56.31 81 ASP A CA 1
ATOM 612 C C . ASP A 1 81 ? 16.134 -0.671 9.170 1.00 56.31 81 ASP A C 1
ATOM 614 O O . ASP A 1 81 ? 15.843 0.216 8.372 1.00 56.31 81 ASP A O 1
ATOM 618 N N . ASP A 1 82 ? 15.983 -1.964 8.872 1.00 67.44 82 ASP A N 1
ATOM 619 C CA . ASP A 1 82 ? 15.539 -2.438 7.558 1.00 67.44 82 ASP A CA 1
ATOM 620 C C . ASP A 1 82 ? 14.034 -2.728 7.461 1.00 67.44 82 ASP A C 1
ATOM 622 O O . ASP A 1 82 ? 13.568 -3.114 6.388 1.00 67.44 82 ASP A O 1
ATOM 626 N N . LEU A 1 83 ? 13.253 -2.547 8.531 1.00 80.75 83 LEU A N 1
ATOM 627 C CA . LEU A 1 8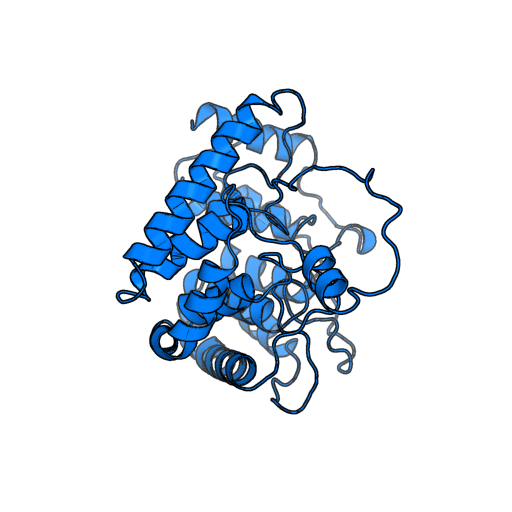3 ? 11.795 -2.729 8.504 1.00 80.75 83 LEU A CA 1
ATOM 628 C C . LEU A 1 83 ? 11.056 -1.571 7.809 1.00 80.75 83 LEU A C 1
ATOM 630 O O . LEU A 1 83 ? 11.627 -0.544 7.447 1.00 80.75 83 LEU A O 1
ATOM 634 N N . GLY A 1 84 ? 9.748 -1.748 7.605 1.00 84.50 84 GLY A N 1
ATOM 635 C CA . GLY A 1 84 ? 8.899 -0.728 7.001 1.00 84.50 84 GLY A CA 1
ATOM 636 C C . GLY A 1 84 ? 9.094 -0.581 5.503 1.00 84.50 84 GLY A C 1
ATOM 637 O O . GLY A 1 84 ? 9.235 -1.563 4.774 1.00 84.50 84 GLY A O 1
ATOM 638 N N . LEU A 1 85 ? 9.050 0.665 5.048 1.00 84.12 85 LEU A N 1
ATOM 639 C CA . LEU A 1 85 ? 9.275 1.053 3.663 1.00 84.12 85 LEU A CA 1
ATOM 640 C C . LEU A 1 85 ? 10.755 1.383 3.427 1.00 84.12 85 LEU A C 1
ATOM 642 O O . LEU A 1 85 ? 11.064 2.340 2.726 1.00 84.12 85 LEU A O 1
ATOM 646 N N . SER A 1 86 ? 11.680 0.611 4.003 1.00 84.38 86 SER A N 1
ATOM 647 C CA . SER A 1 86 ? 13.107 0.742 3.695 1.00 84.38 86 SER A CA 1
ATOM 648 C C . SER A 1 86 ? 13.355 0.535 2.194 1.00 84.38 86 SER A C 1
ATOM 650 O O . SER A 1 86 ? 12.637 -0.217 1.527 1.00 84.38 86 SER A O 1
ATOM 652 N N . GLU A 1 87 ? 14.377 1.186 1.630 1.00 83.62 87 GLU A N 1
ATOM 653 C CA . GLU A 1 87 ? 14.694 1.026 0.202 1.00 83.62 87 GLU A CA 1
ATOM 654 C C . GLU A 1 87 ? 14.974 -0.441 -0.155 1.00 83.62 87 GLU A C 1
ATOM 656 O O . GLU A 1 87 ? 14.540 -0.923 -1.201 1.00 83.62 87 GLU A O 1
ATOM 661 N N . THR A 1 88 ? 15.676 -1.170 0.716 1.00 85.62 88 THR A N 1
ATOM 662 C CA . THR A 1 88 ? 16.010 -2.581 0.497 1.00 85.62 88 THR A CA 1
ATOM 663 C C . THR A 1 88 ? 14.747 -3.427 0.350 1.00 85.62 88 THR A C 1
ATOM 665 O O . THR A 1 88 ? 14.595 -4.135 -0.648 1.00 85.62 88 THR A O 1
ATOM 668 N N . LEU A 1 89 ? 13.803 -3.325 1.293 1.00 89.06 89 LEU A N 1
ATOM 669 C CA . LEU A 1 89 ? 12.554 -4.085 1.222 1.00 89.06 89 LEU A CA 1
ATOM 670 C C . LEU A 1 89 ? 11.674 -3.621 0.061 1.00 89.06 89 LEU A C 1
ATOM 672 O O . LEU A 1 89 ? 11.145 -4.450 -0.684 1.00 89.06 89 LEU A O 1
ATOM 676 N N . ALA A 1 90 ? 11.530 -2.309 -0.121 1.00 89.75 90 ALA A N 1
ATOM 677 C CA . ALA A 1 90 ? 10.679 -1.755 -1.162 1.00 89.75 90 ALA A CA 1
ATOM 678 C C . ALA A 1 90 ? 11.189 -2.102 -2.568 1.00 89.75 90 ALA A C 1
ATOM 680 O O . ALA A 1 90 ? 10.393 -2.486 -3.423 1.00 89.75 90 ALA A O 1
ATOM 681 N N . SER A 1 91 ? 12.500 -2.029 -2.815 1.00 90.31 91 SER A N 1
ATOM 682 C CA . SER A 1 91 ? 13.083 -2.346 -4.125 1.00 90.31 91 SER A CA 1
ATOM 683 C C . SER A 1 91 ? 12.925 -3.825 -4.478 1.00 90.31 91 SER A C 1
ATOM 685 O O . SER A 1 91 ? 12.545 -4.137 -5.609 1.00 90.31 91 SER A O 1
ATOM 687 N N . LEU A 1 92 ? 13.123 -4.741 -3.521 1.00 92.88 92 LEU A N 1
ATOM 688 C CA . LEU A 1 92 ? 12.884 -6.176 -3.714 1.00 92.88 92 LEU A CA 1
ATOM 689 C C . LEU A 1 92 ? 11.403 -6.469 -3.985 1.00 92.88 92 LEU A C 1
ATOM 691 O O . LEU A 1 92 ? 11.086 -7.177 -4.942 1.00 92.88 92 LEU A O 1
ATOM 695 N N . ALA A 1 93 ? 10.497 -5.884 -3.197 1.00 94.44 93 ALA A N 1
ATOM 696 C CA . ALA A 1 93 ? 9.058 -6.058 -3.372 1.00 94.44 93 ALA A CA 1
ATOM 697 C C . ALA A 1 93 ? 8.575 -5.521 -4.728 1.00 94.44 93 ALA A C 1
ATOM 699 O O . ALA A 1 93 ? 7.920 -6.240 -5.482 1.00 94.44 93 ALA A O 1
ATOM 700 N N . VAL A 1 94 ? 8.933 -4.283 -5.084 1.00 94.50 94 VAL A N 1
ATOM 701 C CA . VAL A 1 94 ? 8.545 -3.666 -6.364 1.00 94.50 94 VAL A CA 1
ATOM 702 C C . VAL A 1 94 ? 9.146 -4.436 -7.536 1.00 94.50 94 VAL A C 1
ATOM 704 O O . VAL A 1 94 ? 8.450 -4.668 -8.523 1.00 94.50 94 VAL A O 1
ATOM 707 N N . ARG A 1 95 ? 10.395 -4.906 -7.434 1.00 95.06 95 ARG A N 1
ATOM 708 C CA . ARG A 1 95 ? 11.010 -5.748 -8.469 1.00 95.06 95 ARG A CA 1
ATOM 709 C C . ARG A 1 95 ? 10.256 -7.062 -8.654 1.00 95.06 95 ARG A C 1
ATOM 711 O O . ARG A 1 95 ? 9.965 -7.414 -9.796 1.00 95.06 95 ARG A O 1
ATOM 718 N N . ALA A 1 96 ? 9.891 -7.738 -7.562 1.00 96.62 96 ALA A N 1
ATOM 719 C CA . ALA A 1 96 ? 9.058 -8.938 -7.613 1.00 96.62 96 ALA A CA 1
ATOM 720 C C . ALA A 1 96 ? 7.741 -8.661 -8.352 1.00 96.62 96 ALA A C 1
ATOM 722 O O . ALA A 1 96 ? 7.372 -9.411 -9.249 1.00 96.62 96 ALA A O 1
ATOM 723 N N . CYS A 1 97 ? 7.076 -7.545 -8.044 1.00 97.31 97 CYS A N 1
ATOM 724 C CA . CYS A 1 97 ? 5.800 -7.168 -8.656 1.00 97.31 97 CYS A CA 1
ATOM 725 C C . CYS A 1 97 ? 5.930 -6.831 -10.154 1.00 97.31 97 CYS A C 1
ATOM 727 O O . CYS A 1 97 ? 5.124 -7.283 -10.968 1.00 97.31 97 CYS A O 1
ATOM 729 N N . VAL A 1 98 ? 6.954 -6.061 -10.535 1.00 96.69 98 VAL A N 1
ATOM 730 C CA . VAL A 1 98 ? 7.193 -5.628 -11.925 1.00 9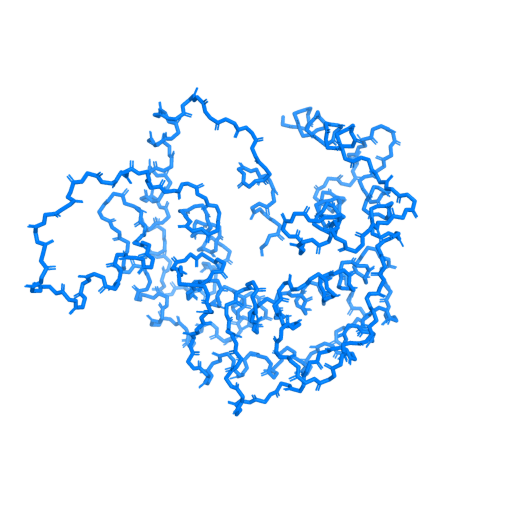6.69 98 VAL A CA 1
ATOM 731 C C . VAL A 1 98 ? 7.555 -6.803 -12.840 1.00 96.69 98 VAL A C 1
ATOM 733 O O . VAL A 1 98 ? 7.134 -6.832 -14.002 1.00 96.69 98 VAL A O 1
ATOM 736 N N . PHE A 1 99 ? 8.339 -7.758 -12.336 1.00 96.62 99 PHE A N 1
ATOM 737 C CA . PHE A 1 99 ? 8.811 -8.909 -13.111 1.00 96.62 99 PHE A CA 1
ATOM 738 C C . PHE A 1 99 ? 8.044 -10.203 -12.852 1.00 96.62 99 PHE A C 1
ATOM 740 O O . PHE A 1 99 ? 8.297 -11.176 -13.553 1.00 96.62 99 PHE A O 1
ATOM 747 N N . GLN A 1 100 ? 7.096 -10.211 -11.909 1.00 96.38 100 GLN A N 1
ATOM 748 C CA . GLN A 1 100 ? 6.372 -11.417 -11.489 1.00 96.38 100 GLN A CA 1
ATOM 749 C C . GLN A 1 100 ? 7.328 -12.528 -11.010 1.00 96.38 100 GLN A C 1
ATOM 751 O O . GLN A 1 100 ? 7.116 -13.707 -11.281 1.00 96.38 100 GLN A O 1
ATOM 756 N N . ASP A 1 101 ? 8.411 -12.139 -10.331 1.00 94.94 101 ASP A N 1
ATOM 757 C CA . ASP A 1 101 ? 9.562 -13.003 -10.046 1.00 94.94 101 ASP A CA 1
ATOM 758 C C . ASP A 1 101 ? 9.556 -13.508 -8.593 1.00 94.94 101 ASP A C 1
ATOM 760 O O . ASP A 1 101 ? 9.726 -12.732 -7.646 1.00 94.94 101 ASP A O 1
ATOM 764 N N . LEU A 1 102 ? 9.391 -14.825 -8.420 1.00 97.06 102 LEU A N 1
ATOM 765 C CA . LEU A 1 102 ? 9.413 -15.488 -7.113 1.00 97.06 102 LEU A CA 1
ATOM 766 C C . LEU A 1 102 ? 10.799 -15.486 -6.463 1.00 97.06 102 LEU A C 1
ATOM 768 O O . LEU A 1 102 ? 10.876 -15.476 -5.234 1.00 97.06 102 LEU A O 1
ATOM 772 N N . ASP A 1 103 ? 11.888 -15.417 -7.228 1.00 95.44 103 ASP A N 1
ATOM 773 C CA . ASP A 1 103 ? 13.232 -15.343 -6.649 1.00 95.44 103 ASP A CA 1
ATOM 774 C C . ASP A 1 103 ? 13.420 -14.026 -5.889 1.00 95.44 103 ASP A C 1
ATOM 776 O O . ASP A 1 103 ? 14.040 -14.001 -4.822 1.00 95.44 103 ASP A O 1
ATOM 780 N N . GLN A 1 104 ? 12.823 -12.927 -6.371 1.00 94.19 104 GLN A N 1
ATOM 781 C CA . GLN A 1 104 ? 12.794 -11.671 -5.612 1.00 94.19 104 GLN A CA 1
ATOM 782 C C . GLN A 1 104 ? 11.942 -11.782 -4.349 1.00 94.19 104 GLN A C 1
ATOM 784 O O . GLN A 1 104 ? 12.297 -11.181 -3.337 1.00 94.19 104 GLN A O 1
ATOM 789 N N . VAL A 1 105 ? 10.854 -12.561 -4.370 1.00 96.56 105 VAL A N 1
ATOM 790 C CA . VAL A 1 105 ? 10.046 -12.824 -3.167 1.00 96.56 105 VAL A CA 1
ATOM 791 C C . VAL A 1 105 ? 10.862 -13.601 -2.136 1.00 96.56 105 VAL A C 1
ATOM 793 O O . VAL A 1 105 ? 10.881 -13.230 -0.965 1.00 96.56 105 VAL A O 1
ATOM 796 N N . HIS A 1 106 ? 11.598 -14.633 -2.554 1.00 95.62 106 HIS A N 1
ATOM 797 C CA . HIS A 1 106 ? 12.498 -15.366 -1.662 1.00 95.62 106 HIS A CA 1
ATOM 798 C C . HIS A 1 106 ? 13.583 -14.461 -1.073 1.00 95.62 106 HIS A C 1
ATOM 800 O O . HIS A 1 106 ? 13.831 -14.510 0.132 1.00 95.62 106 HIS A O 1
ATOM 806 N N . ARG A 1 107 ? 14.185 -13.586 -1.887 1.00 93.31 107 ARG A N 1
ATOM 807 C CA . ARG A 1 107 ? 15.160 -12.593 -1.408 1.00 93.31 107 ARG A CA 1
ATOM 808 C C . ARG A 1 107 ? 14.537 -11.618 -0.418 1.00 93.31 107 ARG A C 1
ATOM 810 O O . ARG A 1 107 ? 15.114 -11.414 0.645 1.00 93.31 107 ARG A O 1
ATOM 817 N N . PHE A 1 108 ? 13.357 -11.079 -0.724 1.00 93.44 108 PHE A N 1
ATOM 818 C CA . PHE A 1 108 ? 12.595 -10.212 0.175 1.00 93.44 108 PHE A CA 1
ATOM 819 C C . PHE A 1 108 ? 12.375 -10.881 1.535 1.00 93.44 108 PHE A C 1
ATOM 821 O O . PHE A 1 108 ? 12.688 -10.297 2.564 1.00 93.44 108 PHE A O 1
ATOM 828 N N . LEU A 1 109 ? 11.912 -12.132 1.551 1.00 93.50 109 LEU A N 1
ATOM 829 C CA . LEU A 1 109 ? 11.690 -12.869 2.796 1.00 93.50 109 LEU A CA 1
ATOM 830 C C . LEU A 1 109 ? 12.996 -13.172 3.543 1.00 93.50 109 LEU A C 1
ATOM 832 O O . LEU A 1 109 ? 13.002 -13.158 4.769 1.00 93.50 109 LEU A O 1
ATOM 836 N N . SER A 1 110 ? 14.099 -13.412 2.828 1.00 91.06 110 SER A N 1
ATOM 837 C CA . SER A 1 110 ? 15.404 -13.709 3.439 1.00 91.06 110 SER A CA 1
ATOM 838 C C . SER A 1 110 ? 16.044 -12.520 4.159 1.00 91.06 110 SER A C 1
ATOM 840 O O . SER A 1 110 ? 16.865 -12.728 5.048 1.00 91.06 110 SER A O 1
ATOM 842 N N . VAL A 1 111 ? 15.679 -11.288 3.783 1.00 87.88 111 VAL A N 1
ATOM 843 C CA . VAL A 1 111 ? 16.181 -10.064 4.426 1.00 87.88 111 VAL A CA 1
ATOM 844 C C . VAL A 1 111 ? 15.276 -9.573 5.556 1.00 87.88 111 VAL A C 1
ATOM 846 O O . VAL A 1 111 ? 15.668 -8.668 6.287 1.00 87.88 111 VAL A O 1
ATOM 849 N N . LEU A 1 112 ? 14.077 -10.148 5.725 1.00 86.94 112 LEU A N 1
ATOM 850 C CA . LEU A 1 112 ? 13.216 -9.788 6.847 1.00 86.94 112 LEU A CA 1
ATOM 851 C C . LEU A 1 112 ? 13.856 -10.244 8.165 1.00 86.94 112 LEU A C 1
ATOM 853 O O . LEU A 1 112 ? 14.228 -11.415 8.293 1.00 86.94 112 LEU A O 1
ATOM 857 N N . PRO A 1 113 ? 13.944 -9.366 9.178 1.00 80.31 113 PRO A N 1
ATOM 858 C CA . PRO A 1 113 ? 14.387 -9.790 10.492 1.00 80.31 113 PRO A CA 1
ATOM 859 C C . PRO A 1 113 ? 13.359 -10.755 11.108 1.00 80.31 113 PRO A C 1
ATOM 861 O O . PRO A 1 113 ? 12.178 -10.730 10.746 1.00 80.31 113 PRO A O 1
ATOM 864 N N . PRO A 1 114 ? 13.766 -11.594 12.078 1.00 79.38 114 PRO A N 1
ATOM 865 C CA . PRO A 1 114 ? 12.839 -12.457 12.795 1.00 79.38 114 PRO A CA 1
ATOM 866 C C . PRO A 1 114 ? 11.708 -11.644 13.440 1.00 79.38 114 PRO A C 1
ATOM 868 O O . PRO A 1 114 ? 11.936 -10.872 14.371 1.00 79.38 114 PRO A O 1
ATOM 871 N N . ILE A 1 115 ? 10.479 -11.848 12.967 1.00 76.06 115 ILE A N 1
ATOM 872 C CA . ILE A 1 115 ? 9.287 -11.195 13.513 1.00 76.06 115 ILE A CA 1
ATOM 873 C C . ILE A 1 115 ? 8.959 -11.869 14.848 1.00 76.06 115 ILE A C 1
ATOM 875 O O . ILE A 1 115 ? 8.413 -12.973 14.887 1.00 76.06 115 ILE A O 1
ATOM 879 N N . LYS A 1 116 ? 9.345 -11.231 15.954 1.00 67.62 116 LYS A N 1
ATOM 880 C CA . LYS A 1 116 ? 9.055 -11.687 17.319 1.00 67.62 116 LYS A CA 1
ATOM 881 C C . LYS A 1 116 ? 8.425 -10.549 18.111 1.00 67.62 116 LYS A C 1
ATOM 883 O O . LYS A 1 116 ? 8.968 -9.450 18.134 1.00 67.62 116 LYS A O 1
ATOM 888 N N . ALA A 1 117 ? 7.354 -10.859 18.842 1.00 56.88 117 ALA A N 1
ATOM 889 C CA . ALA A 1 117 ? 6.641 -9.914 19.705 1.00 56.88 117 ALA A CA 1
ATOM 890 C C . ALA A 1 117 ? 7.507 -9.299 20.829 1.00 56.88 117 ALA A C 1
ATOM 892 O O . ALA A 1 117 ? 7.100 -8.332 21.461 1.00 56.88 117 ALA A O 1
ATOM 893 N N . SER A 1 118 ? 8.694 -9.858 21.095 1.00 54.16 118 SER A N 1
ATOM 894 C CA . SER A 1 118 ? 9.573 -9.464 22.201 1.00 54.16 118 SER A CA 1
ATOM 895 C C . SER A 1 118 ? 10.581 -8.356 21.876 1.00 54.16 118 SER A C 1
ATOM 897 O O . SER A 1 118 ? 11.286 -7.929 22.785 1.00 54.16 118 SER A O 1
ATOM 899 N N . ASN A 1 119 ? 10.696 -7.908 20.620 1.00 54.34 119 ASN A N 1
ATOM 900 C CA . ASN A 1 119 ? 11.622 -6.830 20.256 1.00 54.34 119 ASN A CA 1
ATOM 901 C C . ASN A 1 119 ? 10.854 -5.520 20.027 1.00 54.34 119 ASN A C 1
ATOM 903 O O . ASN A 1 119 ? 9.886 -5.537 19.265 1.00 54.34 119 ASN A O 1
ATOM 907 N N . PRO A 1 120 ? 11.288 -4.386 20.615 1.00 60.81 120 PRO A N 1
ATOM 908 C CA . PRO A 1 120 ? 10.681 -3.076 20.392 1.00 60.81 120 PRO A CA 1
ATOM 909 C C . PRO A 1 120 ? 11.002 -2.594 18.971 1.00 60.81 120 PRO A C 1
ATOM 911 O O . PRO A 1 120 ? 11.904 -1.792 18.752 1.00 60.81 120 PRO A O 1
ATOM 914 N N . SER A 1 121 ? 10.296 -3.142 17.985 1.00 68.62 121 SER A N 1
ATOM 915 C CA . SER A 1 121 ? 10.378 -2.690 16.600 1.00 68.62 121 SER A CA 1
ATOM 916 C C . SER A 1 121 ? 9.372 -1.561 16.393 1.00 68.62 121 SER A C 1
ATOM 918 O O . SER A 1 121 ? 8.253 -1.657 16.907 1.00 68.62 121 SER A O 1
ATOM 920 N N . PRO A 1 122 ? 9.712 -0.520 15.616 1.00 81.81 122 PRO A N 1
ATOM 921 C CA . PRO A 1 122 ? 8.725 0.442 15.151 1.00 81.81 122 PRO A CA 1
ATOM 922 C C . PRO A 1 122 ? 7.527 -0.268 14.517 1.00 81.81 122 PRO A C 1
ATOM 924 O O . PRO A 1 122 ? 7.671 -1.289 13.837 1.00 81.81 122 PRO A O 1
ATOM 927 N N . THR A 1 123 ? 6.331 0.280 14.696 1.00 86.75 123 THR A N 1
ATOM 928 C CA . THR A 1 123 ? 5.110 -0.283 14.099 1.00 86.75 123 THR A CA 1
ATOM 929 C C . THR A 1 123 ? 4.563 0.575 12.968 1.00 86.75 123 THR A C 1
ATOM 931 O O . THR A 1 123 ? 3.766 0.068 12.186 1.00 86.75 123 THR A O 1
ATOM 934 N N . CYS A 1 124 ? 4.972 1.845 12.864 1.00 84.56 124 CYS A N 1
ATOM 935 C CA . CYS A 1 124 ? 4.518 2.782 11.831 1.00 84.56 124 CYS A CA 1
ATOM 936 C C . CYS A 1 124 ? 4.860 2.347 10.398 1.00 84.56 124 CYS A C 1
ATOM 938 O O . CYS A 1 124 ? 5.626 1.408 10.176 1.00 84.56 124 CYS A O 1
ATOM 940 N N . LEU A 1 125 ? 4.266 3.019 9.407 1.00 84.44 125 LEU A N 1
ATOM 941 C CA . LEU A 1 125 ? 4.386 2.619 8.007 1.00 84.44 125 LEU A CA 1
ATOM 942 C C . LEU A 1 125 ? 5.824 2.773 7.501 1.00 84.44 125 LEU A C 1
ATOM 944 O O . LEU A 1 125 ? 6.344 1.866 6.865 1.00 84.44 125 LEU A O 1
ATOM 948 N N . LEU A 1 126 ? 6.489 3.889 7.797 1.00 80.88 126 LEU A N 1
ATOM 949 C CA . LEU A 1 126 ? 7.800 4.178 7.205 1.00 80.88 126 LEU A CA 1
ATOM 950 C C . LEU A 1 126 ? 8.910 3.265 7.708 1.00 80.88 126 LEU A C 1
ATOM 952 O O . LEU A 1 126 ? 9.697 2.772 6.908 1.00 80.88 126 LEU A O 1
ATOM 956 N N . HIS A 1 127 ? 8.939 3.013 9.012 1.00 78.81 127 HIS A N 1
ATOM 957 C CA . HIS A 1 127 ? 10.081 2.375 9.672 1.00 78.81 127 HIS A CA 1
ATOM 958 C C . HIS A 1 127 ? 9.745 1.007 10.270 1.00 78.81 127 HIS A C 1
ATOM 960 O O . HIS A 1 127 ? 10.599 0.374 10.882 1.00 78.81 127 HIS A O 1
ATOM 966 N N . GLY A 1 128 ? 8.485 0.577 10.180 1.00 87.75 128 GLY A N 1
ATOM 967 C CA . GLY A 1 128 ? 7.965 -0.455 11.059 1.00 87.75 128 GLY A CA 1
ATOM 968 C C . GLY A 1 128 ? 7.165 -1.562 10.402 1.00 87.75 128 GLY A C 1
ATOM 969 O O . GLY A 1 128 ? 6.997 -1.653 9.188 1.00 87.75 128 GLY A O 1
ATOM 970 N N . LEU A 1 129 ? 6.630 -2.426 11.256 1.00 90.94 129 LEU A N 1
ATOM 971 C CA . LEU A 1 129 ? 5.886 -3.617 10.854 1.00 90.94 129 LEU A CA 1
ATOM 972 C C . LEU A 1 129 ? 4.690 -3.320 9.933 1.00 90.94 129 LEU A C 1
ATOM 974 O O . LEU A 1 129 ? 4.388 -4.138 9.068 1.00 90.94 129 LEU A O 1
ATOM 978 N N . SER A 1 130 ? 4.044 -2.155 10.052 1.00 91.50 130 SER A N 1
ATOM 979 C CA . SER A 1 130 ? 2.964 -1.753 9.140 1.00 91.50 130 SER A CA 1
ATOM 980 C C . SER A 1 130 ? 3.446 -1.600 7.691 1.00 91.50 130 SER A C 1
ATOM 982 O O . SER A 1 130 ? 2.787 -2.086 6.771 1.00 91.50 130 SER A O 1
ATOM 984 N N . GLY A 1 131 ? 4.623 -1.007 7.459 1.00 90.75 131 GLY A N 1
ATOM 985 C CA . GLY A 1 131 ? 5.194 -0.902 6.109 1.00 90.75 131 GLY A CA 1
ATOM 986 C C . GLY A 1 131 ? 5.601 -2.254 5.545 1.00 90.75 131 GLY A C 1
ATOM 987 O O . GLY A 1 131 ? 5.330 -2.559 4.386 1.00 90.75 131 GLY A O 1
ATOM 988 N N . THR A 1 132 ? 6.165 -3.120 6.385 1.00 93.06 132 THR A N 1
ATOM 989 C CA . THR A 1 132 ? 6.450 -4.506 6.000 1.00 93.06 132 THR A CA 1
ATOM 990 C C . THR A 1 132 ? 5.168 -5.253 5.626 1.00 93.06 132 THR A C 1
ATOM 992 O O . THR A 1 132 ? 5.142 -5.961 4.619 1.00 93.06 132 THR A O 1
ATOM 995 N N . LEU A 1 133 ? 4.083 -5.060 6.384 1.00 95.19 133 LEU A N 1
ATOM 996 C CA . LEU A 1 133 ? 2.776 -5.644 6.086 1.00 95.19 133 LEU A CA 1
ATOM 997 C C . LEU A 1 133 ? 2.218 -5.133 4.751 1.00 95.19 133 LEU A C 1
ATOM 999 O O . LEU A 1 133 ? 1.725 -5.930 3.952 1.00 95.19 133 LEU A O 1
ATOM 1003 N N . TYR A 1 134 ? 2.364 -3.833 4.475 1.00 95.19 134 TYR A N 1
ATOM 1004 C CA . TYR A 1 134 ? 2.032 -3.242 3.179 1.00 95.19 134 TYR A CA 1
ATOM 1005 C C . TYR A 1 134 ? 2.797 -3.921 2.033 1.00 95.19 134 TYR A C 1
ATOM 1007 O O . TYR A 1 134 ? 2.181 -4.344 1.055 1.00 95.19 134 TYR A O 1
ATOM 1015 N N . LEU A 1 135 ? 4.118 -4.091 2.153 1.00 95.31 135 LEU A N 1
ATOM 1016 C CA . LEU A 1 135 ? 4.938 -4.722 1.111 1.00 95.31 135 LEU A CA 1
ATOM 1017 C C . LEU A 1 135 ? 4.577 -6.201 0.902 1.00 95.31 135 LEU A C 1
ATOM 1019 O O . LEU A 1 135 ? 4.507 -6.662 -0.237 1.00 95.31 135 LEU A O 1
ATOM 1023 N N . LEU A 1 136 ? 4.271 -6.938 1.972 1.00 97.00 136 LEU A N 1
ATOM 1024 C CA . LEU A 1 136 ? 3.765 -8.312 1.880 1.00 97.00 136 LEU A CA 1
ATOM 1025 C C . LEU A 1 136 ? 2.409 -8.378 1.157 1.00 97.00 136 LEU A C 1
ATOM 1027 O O . LEU A 1 136 ? 2.214 -9.233 0.287 1.00 97.00 136 LEU A O 1
ATOM 1031 N N . ARG A 1 137 ? 1.476 -7.467 1.476 1.00 96.69 137 ARG A N 1
ATOM 1032 C CA . ARG A 1 137 ? 0.185 -7.332 0.775 1.00 96.69 137 ARG A CA 1
ATOM 1033 C C . ARG A 1 137 ? 0.394 -7.014 -0.703 1.00 96.69 137 ARG A C 1
ATOM 1035 O O . ARG A 1 137 ? -0.273 -7.617 -1.545 1.00 96.69 137 ARG A O 1
ATOM 1042 N N . LEU A 1 138 ? 1.320 -6.108 -1.006 1.00 96.00 138 LEU A N 1
ATOM 1043 C CA . LEU A 1 138 ? 1.672 -5.705 -2.363 1.00 96.00 138 LEU A CA 1
ATOM 1044 C C . LEU A 1 138 ? 2.185 -6.898 -3.181 1.00 96.00 138 LEU A C 1
ATOM 1046 O O . LEU A 1 138 ? 1.653 -7.167 -4.257 1.00 96.00 138 LEU A O 1
ATOM 1050 N N . ILE A 1 139 ? 3.147 -7.654 -2.641 1.00 97.88 139 ILE A N 1
ATOM 1051 C CA . ILE A 1 139 ? 3.683 -8.870 -3.272 1.00 97.88 139 ILE A CA 1
ATOM 1052 C C . ILE A 1 139 ? 2.567 -9.889 -3.515 1.00 97.88 139 ILE A C 1
ATOM 1054 O O . ILE A 1 139 ? 2.442 -10.397 -4.627 1.00 97.88 139 ILE A O 1
ATOM 1058 N N . ARG A 1 140 ? 1.711 -10.152 -2.517 1.00 97.25 140 ARG A N 1
ATOM 1059 C CA . ARG A 1 140 ? 0.591 -11.099 -2.657 1.00 97.25 140 ARG A CA 1
ATOM 1060 C C . ARG A 1 140 ? -0.382 -10.695 -3.767 1.00 97.25 140 ARG A C 1
ATOM 1062 O O . ARG A 1 140 ? -0.915 -11.565 -4.448 1.00 97.25 140 ARG A O 1
ATOM 1069 N N . HIS A 1 141 ? -0.642 -9.396 -3.914 1.00 95.56 141 HIS A N 1
ATOM 1070 C CA . HIS A 1 141 ? -1.557 -8.871 -4.925 1.00 95.56 141 HIS A CA 1
ATOM 1071 C C . HIS A 1 141 ? -0.974 -8.985 -6.333 1.00 95.56 141 HIS A C 1
ATOM 1073 O O . HIS A 1 141 ? -1.625 -9.522 -7.227 1.00 95.56 141 HIS A O 1
ATOM 1079 N N . TRP A 1 142 ? 0.248 -8.488 -6.528 1.00 96.31 142 TRP A N 1
ATOM 1080 C CA . TRP A 1 142 ? 0.847 -8.427 -7.855 1.00 96.31 142 TRP A CA 1
ATOM 1081 C C . TRP A 1 142 ? 1.476 -9.738 -8.286 1.00 96.31 142 TRP A C 1
ATOM 1083 O O . TRP A 1 142 ? 1.512 -9.963 -9.480 1.00 96.31 142 TRP A O 1
ATOM 1093 N N . VAL A 1 143 ? 1.926 -10.603 -7.374 1.00 97.69 143 VAL A N 1
ATOM 1094 C CA . VAL A 1 143 ? 2.528 -11.912 -7.675 1.00 97.69 143 VAL A CA 1
ATOM 1095 C C . VAL A 1 143 ? 1.679 -13.012 -7.022 1.00 97.69 143 VAL A C 1
ATOM 1097 O O . VAL A 1 143 ? 2.056 -13.528 -5.970 1.00 97.69 143 VAL A O 1
ATOM 1100 N N . PRO A 1 144 ? 0.522 -13.409 -7.587 1.00 96.50 144 PRO A N 1
ATOM 1101 C CA . PRO A 1 144 ? -0.413 -14.316 -6.908 1.00 96.50 144 PRO A CA 1
ATOM 1102 C C . PRO A 1 144 ? 0.187 -15.675 -6.513 1.00 96.50 144 PRO A C 1
ATOM 1104 O O . PRO A 1 144 ? -0.173 -16.241 -5.481 1.00 96.50 144 PRO A O 1
ATOM 1107 N N . SER A 1 145 ? 1.153 -16.180 -7.287 1.00 97.50 145 SER A N 1
ATOM 1108 C CA . SER A 1 145 ? 1.893 -17.417 -6.992 1.00 97.50 145 SER A CA 1
ATOM 1109 C C . SER A 1 145 ? 2.729 -17.343 -5.708 1.00 97.50 145 SER A C 1
ATOM 1111 O O . SER A 1 145 ? 3.093 -18.378 -5.156 1.00 97.50 145 SER A O 1
ATOM 1113 N N . SER A 1 146 ? 2.996 -16.140 -5.190 1.00 98.19 146 SER A N 1
ATOM 1114 C CA . SER A 1 146 ? 3.702 -15.926 -3.924 1.00 98.19 146 SER A CA 1
ATOM 1115 C C . SER A 1 146 ? 2.851 -16.212 -2.687 1.00 98.19 146 SER A C 1
ATOM 1117 O O . SER A 1 146 ? 3.404 -16.299 -1.591 1.00 98.19 146 SER A O 1
ATOM 1119 N N . ALA A 1 147 ? 1.526 -16.358 -2.823 1.00 97.00 147 ALA A N 1
ATOM 1120 C CA . ALA A 1 147 ? 0.610 -16.454 -1.687 1.00 97.00 147 ALA A CA 1
ATOM 1121 C C . ALA A 1 147 ? 1.030 -17.492 -0.620 1.00 97.00 147 ALA A C 1
ATOM 1123 O O . ALA A 1 147 ? 1.024 -17.129 0.560 1.00 97.00 147 ALA A O 1
ATOM 1124 N N . PRO A 1 148 ? 1.476 -18.721 -0.962 1.00 97.62 148 PRO A N 1
ATOM 1125 C CA . PRO A 1 148 ? 1.958 -19.682 0.035 1.00 97.62 148 PRO A CA 1
ATOM 1126 C C . PRO A 1 148 ? 3.201 -19.208 0.805 1.00 97.62 148 PRO A C 1
ATOM 1128 O O . PRO A 1 148 ? 3.353 -19.536 1.978 1.00 97.62 148 PRO A O 1
ATOM 1131 N N . LEU A 1 149 ? 4.067 -18.411 0.171 1.00 97.38 149 LEU A N 1
ATOM 1132 C CA . LEU A 1 149 ? 5.313 -17.907 0.757 1.00 97.38 149 LEU A CA 1
ATOM 1133 C C . LEU A 1 149 ? 5.062 -16.757 1.740 1.00 97.38 149 LEU A C 1
ATOM 1135 O O . LEU A 1 149 ? 5.694 -16.684 2.790 1.00 97.38 149 LEU A O 1
ATOM 1139 N N . VAL A 1 150 ? 4.134 -15.857 1.405 1.00 96.94 150 VAL A N 1
ATOM 1140 C CA . VAL A 1 150 ? 3.889 -14.628 2.182 1.00 96.94 150 VAL A CA 1
ATOM 1141 C C . VAL A 1 150 ? 2.780 -14.764 3.227 1.00 96.94 150 VAL A C 1
ATOM 1143 O O . VAL A 1 150 ? 2.680 -13.916 4.111 1.00 96.94 150 VAL A O 1
ATOM 1146 N N . SER A 1 151 ? 1.968 -15.827 3.183 1.00 96.44 151 SER A N 1
ATOM 1147 C CA . SER A 1 151 ? 0.832 -16.008 4.104 1.00 96.44 151 SER A CA 1
ATOM 1148 C C . SER A 1 151 ? 1.250 -16.093 5.572 1.00 96.44 151 SER A C 1
ATOM 1150 O O . SER A 1 151 ? 0.686 -15.386 6.405 1.00 96.44 151 SER A O 1
ATOM 1152 N N . LEU A 1 152 ? 2.253 -16.915 5.902 1.00 94.50 152 LEU A N 1
ATOM 1153 C CA . LEU A 1 152 ? 2.735 -17.030 7.281 1.00 94.50 152 LEU A CA 1
ATOM 1154 C C . LEU A 1 152 ? 3.368 -15.714 7.786 1.00 94.50 152 LEU A C 1
ATOM 1156 O O . LEU A 1 152 ? 2.959 -15.255 8.853 1.00 94.50 152 LEU A O 1
ATOM 1160 N N . PRO A 1 153 ? 4.280 -15.053 7.041 1.00 94.44 153 PRO A N 1
ATOM 1161 C CA . PRO A 1 153 ? 4.758 -13.718 7.399 1.00 94.44 153 PRO A CA 1
ATOM 1162 C C . PRO A 1 153 ? 3.633 -12.705 7.646 1.00 94.44 153 PRO A C 1
ATOM 1164 O O . PRO A 1 153 ? 3.675 -11.994 8.644 1.00 94.44 153 PRO A O 1
ATOM 1167 N N . ILE A 1 154 ? 2.594 -12.670 6.800 1.00 95.94 154 ILE A N 1
ATOM 1168 C CA . ILE A 1 154 ? 1.436 -11.777 6.982 1.00 95.94 154 ILE A CA 1
ATOM 1169 C C . ILE A 1 154 ? 0.743 -12.020 8.326 1.00 95.94 154 ILE A C 1
ATOM 1171 O O . ILE A 1 154 ? 0.442 -11.058 9.035 1.00 95.94 154 ILE A O 1
ATOM 1175 N N . VAL A 1 155 ? 0.504 -13.284 8.689 1.00 94.81 155 VAL A N 1
ATOM 1176 C CA . VAL A 1 155 ? -0.122 -13.641 9.972 1.00 94.81 155 VAL A CA 1
ATOM 1177 C C . VAL A 1 155 ? 0.755 -13.193 11.140 1.00 94.81 155 VAL A C 1
ATOM 1179 O O . VAL A 1 155 ? 0.265 -12.520 12.042 1.00 94.81 155 VAL A O 1
ATOM 1182 N N . LEU A 1 156 ? 2.056 -13.495 11.101 1.00 92.19 156 LEU A N 1
ATOM 1183 C CA . LEU A 1 156 ? 2.989 -13.142 12.177 1.00 92.19 156 LEU A CA 1
ATOM 1184 C C . LEU A 1 156 ? 3.103 -11.627 12.379 1.00 92.19 156 LEU A C 1
ATOM 1186 O O . LEU A 1 156 ? 3.055 -11.154 13.513 1.00 92.19 156 LEU A O 1
ATOM 1190 N N . VAL A 1 157 ? 3.221 -10.859 11.292 1.00 93.12 157 VAL A N 1
ATOM 1191 C CA . VAL A 1 157 ? 3.270 -9.391 11.362 1.00 93.12 157 VAL A CA 1
ATOM 1192 C C . VAL A 1 157 ? 1.947 -8.826 11.882 1.00 93.12 157 VAL A C 1
ATOM 1194 O O . VAL A 1 157 ? 1.967 -7.939 12.733 1.00 93.12 157 VAL A O 1
ATOM 1197 N N . SER A 1 158 ? 0.806 -9.353 11.424 1.00 94.06 158 SER A N 1
ATOM 1198 C CA . SER A 1 158 ? -0.519 -8.900 11.877 1.00 94.06 158 SER A CA 1
ATOM 1199 C C . SER A 1 158 ? -0.719 -9.133 13.379 1.00 94.06 158 SER A C 1
ATOM 1201 O O . SER A 1 158 ? -1.138 -8.222 14.087 1.00 94.06 158 SER A O 1
ATOM 1203 N N . GLU A 1 159 ? -0.374 -10.319 13.888 1.00 91.94 159 GLU A N 1
ATOM 1204 C CA . GLU A 1 159 ? -0.482 -10.634 15.321 1.00 91.94 159 GLU A CA 1
ATOM 1205 C C . GLU A 1 159 ? 0.495 -9.814 16.172 1.00 91.94 159 GLU A C 1
ATOM 1207 O O . GLU A 1 159 ? 0.140 -9.352 17.259 1.00 91.94 159 GLU A O 1
ATOM 1212 N N . CYS A 1 160 ? 1.707 -9.558 15.673 1.00 89.88 160 CYS A N 1
ATOM 1213 C CA . CYS A 1 160 ? 2.647 -8.671 16.352 1.00 89.88 160 CYS A CA 1
ATOM 1214 C C . CYS A 1 160 ? 2.080 -7.247 16.457 1.00 89.88 160 CYS A C 1
ATOM 1216 O O . CYS A 1 160 ? 2.078 -6.662 17.535 1.00 89.88 160 CYS A O 1
ATOM 1218 N N . LEU A 1 161 ? 1.519 -6.708 15.372 1.00 90.69 161 LEU A N 1
ATOM 1219 C CA . LEU A 1 161 ? 0.888 -5.386 15.386 1.00 90.69 161 LEU A CA 1
ATOM 1220 C C . LEU A 1 161 ? -0.324 -5.308 16.325 1.00 90.69 161 LEU A C 1
ATOM 1222 O O . LEU A 1 161 ? -0.593 -4.242 16.859 1.00 90.69 161 LEU A O 1
ATOM 1226 N N . LEU A 1 162 ? -1.051 -6.402 16.547 1.00 90.75 162 LEU A N 1
ATOM 1227 C CA . LEU A 1 162 ? -2.194 -6.422 17.467 1.00 90.75 162 LEU A CA 1
ATOM 1228 C C . LEU A 1 162 ? -1.802 -6.528 18.944 1.00 90.75 162 LEU A C 1
ATOM 1230 O O . LEU A 1 162 ? -2.602 -6.185 19.811 1.00 90.75 162 LEU A O 1
ATOM 1234 N N . THR A 1 163 ? -0.612 -7.050 19.237 1.00 88.31 163 THR A N 1
ATOM 1235 C CA . THR A 1 163 ? -0.157 -7.321 20.610 1.00 88.31 163 THR A CA 1
ATOM 1236 C C . THR A 1 163 ? 0.883 -6.317 21.103 1.00 88.31 163 THR A C 1
ATOM 1238 O O . THR A 1 163 ? 1.053 -6.156 22.312 1.00 88.31 163 THR A O 1
ATOM 1241 N N . SER A 1 164 ? 1.567 -5.620 20.195 1.00 83.06 164 SER A N 1
ATOM 1242 C CA . SER A 1 164 ? 2.580 -4.616 20.517 1.00 83.06 164 SER A CA 1
ATOM 1243 C C . SER A 1 164 ? 1.993 -3.200 20.611 1.00 83.06 164 SER A C 1
ATOM 1245 O O . SER A 1 164 ? 1.134 -2.831 19.807 1.00 83.06 164 SER A O 1
ATOM 1247 N N . PRO A 1 165 ? 2.497 -2.352 21.528 1.00 82.94 165 PRO A N 1
ATOM 1248 C CA . PRO A 1 165 ? 2.182 -0.928 21.529 1.00 82.94 165 PRO A CA 1
ATOM 1249 C C . PRO A 1 165 ? 2.558 -0.269 20.198 1.00 82.94 165 PRO A C 1
ATOM 1251 O O . PRO A 1 165 ? 3.676 -0.434 19.704 1.00 82.94 165 PRO A O 1
ATOM 1254 N N . TRP A 1 166 ? 1.638 0.513 19.634 1.00 85.12 166 TRP A N 1
ATOM 1255 C CA . TRP A 1 166 ? 1.896 1.236 18.393 1.00 85.12 166 TRP A CA 1
ATOM 1256 C C . TRP A 1 166 ? 2.816 2.433 18.638 1.00 85.12 166 TRP A C 1
ATOM 1258 O O . TRP A 1 166 ? 2.480 3.332 19.407 1.00 85.12 166 TRP A O 1
ATOM 1268 N N . SER A 1 167 ? 3.973 2.441 17.977 1.00 76.94 167 SER A N 1
ATOM 1269 C CA . SER A 1 167 ? 5.025 3.446 18.129 1.00 76.94 167 SER A CA 1
ATOM 1270 C C . SER A 1 167 ? 5.726 3.770 16.803 1.00 76.94 167 SER A C 1
ATOM 1272 O O . SER A 1 167 ? 5.797 2.942 15.885 1.00 76.94 167 SER A O 1
ATOM 1274 N N . CYS A 1 168 ? 6.262 4.990 16.714 1.00 70.12 168 CYS A N 1
ATOM 1275 C CA . CYS A 1 168 ? 7.131 5.435 15.630 1.00 70.12 168 CYS A CA 1
ATOM 1276 C C . CYS A 1 168 ? 8.300 6.264 16.199 1.00 70.12 168 CYS A C 1
ATOM 1278 O O . CYS A 1 168 ? 8.063 7.075 17.094 1.00 70.12 168 CYS A O 1
ATOM 1280 N N . PRO A 1 169 ? 9.541 6.096 15.700 1.00 61.12 169 PRO A N 1
ATOM 1281 C CA . PRO A 1 169 ? 10.692 6.904 16.118 1.00 61.12 169 PRO A CA 1
ATOM 1282 C C . PRO A 1 169 ? 10.571 8.385 15.731 1.00 61.12 169 PRO A C 1
ATOM 1284 O O . PRO A 1 169 ? 11.159 9.240 16.385 1.00 61.12 169 PRO A O 1
ATOM 1287 N N . ALA A 1 170 ? 9.812 8.683 14.671 1.00 54.41 170 ALA A N 1
ATOM 1288 C CA . ALA A 1 170 ? 9.478 10.036 14.250 1.00 54.41 170 ALA A CA 1
ATOM 1289 C C . ALA A 1 170 ? 8.103 10.406 14.827 1.00 54.41 170 ALA A C 1
ATOM 1291 O O . ALA A 1 170 ? 7.087 9.798 14.495 1.00 54.41 170 ALA A O 1
ATOM 1292 N N . SER A 1 171 ? 8.077 11.367 15.746 1.00 48.12 171 SER A N 1
ATOM 1293 C CA . SER A 1 171 ? 6.872 11.845 16.423 1.00 48.12 171 SER A CA 1
ATOM 1294 C C . SER A 1 171 ? 5.954 12.595 15.446 1.00 48.12 171 SER A C 1
ATOM 1296 O O . SER A 1 171 ? 6.145 13.784 15.203 1.00 48.12 171 SER A O 1
ATOM 1298 N N . GLY A 1 172 ? 4.960 11.903 14.883 1.00 48.91 172 GLY A N 1
ATOM 1299 C CA . GLY A 1 172 ? 3.960 12.452 13.960 1.00 48.91 172 GLY A CA 1
ATOM 1300 C C . GLY A 1 172 ? 2.664 11.631 13.970 1.00 48.91 172 GLY A C 1
ATOM 1301 O O . GLY A 1 172 ? 2.676 10.481 13.557 1.00 48.91 172 GLY A O 1
ATOM 1302 N N . GLU A 1 173 ? 1.516 12.178 14.384 1.00 45.28 173 GLU A N 1
ATOM 1303 C CA . GLU A 1 173 ? 0.206 11.511 14.260 1.00 45.28 173 GLU A CA 1
ATOM 1304 C C . GLU A 1 173 ? -0.348 11.669 12.829 1.00 45.28 173 GLU A C 1
ATOM 1306 O O . GLU A 1 173 ? -1.449 12.154 12.599 1.00 45.28 173 GLU A O 1
ATOM 1311 N N . GLY A 1 174 ? 0.461 11.281 11.841 1.00 48.22 174 GLY A N 1
ATOM 1312 C CA . GLY A 1 174 ? 0.106 11.238 10.420 1.00 48.22 174 GLY A CA 1
ATOM 1313 C C . GLY A 1 174 ? -0.300 9.839 9.952 1.00 48.22 174 GLY A C 1
ATOM 1314 O O . GLY A 1 174 ? -0.240 8.884 10.713 1.00 48.22 174 GLY A O 1
ATOM 1315 N N . VAL A 1 175 ? -0.676 9.647 8.686 1.00 52.38 175 VAL A N 1
ATOM 1316 C CA . VAL A 1 175 ? -0.939 8.284 8.166 1.00 52.38 175 VAL A CA 1
ATOM 1317 C C . VAL A 1 175 ? 0.345 7.471 8.020 1.00 52.38 175 VAL A C 1
ATOM 1319 O O . VAL A 1 175 ? 0.322 6.251 8.154 1.00 52.38 175 VAL A O 1
ATOM 1322 N N . LEU A 1 176 ? 1.479 8.128 7.793 1.00 52.28 176 LEU A N 1
ATOM 1323 C CA . LEU A 1 176 ? 2.763 7.441 7.655 1.00 52.28 176 LEU A CA 1
ATOM 1324 C C . LEU A 1 176 ? 3.363 7.033 9.012 1.00 52.28 176 LEU A C 1
ATOM 1326 O O . LEU A 1 176 ? 3.974 5.967 9.117 1.00 52.28 176 LEU A O 1
ATOM 1330 N N . ASP A 1 177 ? 3.094 7.819 10.056 1.00 58.56 177 ASP A N 1
ATOM 1331 C CA . ASP A 1 177 ? 3.717 7.666 11.379 1.00 58.56 177 ASP A CA 1
ATOM 1332 C C . ASP A 1 177 ? 2.717 7.361 12.513 1.00 58.56 177 ASP A C 1
ATOM 1334 O O . ASP A 1 177 ? 3.106 7.033 13.633 1.00 58.56 177 ASP A O 1
ATOM 1338 N N . GLY A 1 178 ? 1.417 7.396 12.222 1.00 70.94 178 GLY A N 1
ATOM 1339 C CA . GLY A 1 178 ? 0.338 7.336 13.201 1.00 70.94 178 GLY A CA 1
ATOM 1340 C C . GLY A 1 178 ? -0.564 6.110 13.087 1.00 70.94 178 GLY A C 1
ATOM 1341 O O . GLY A 1 178 ? -0.497 5.283 12.171 1.00 70.94 178 GLY A O 1
ATOM 1342 N N . LYS A 1 179 ? -1.453 5.996 14.076 1.00 83.94 179 LYS A N 1
ATOM 1343 C CA . LYS A 1 179 ? -2.298 4.818 14.320 1.00 83.94 179 LYS A CA 1
ATOM 1344 C C . LYS A 1 179 ? -3.195 4.448 13.136 1.00 83.94 179 LYS A C 1
ATOM 1346 O O . LYS A 1 179 ? -3.422 3.265 12.898 1.00 83.94 179 LYS A O 1
ATOM 1351 N N . LEU A 1 180 ? -3.671 5.437 12.371 1.00 87.19 180 LEU A N 1
ATOM 1352 C CA . LEU A 1 180 ? -4.529 5.184 11.211 1.00 87.19 180 LEU A CA 1
ATOM 1353 C C . LEU A 1 180 ? -3.799 4.408 10.108 1.00 87.19 180 LEU A C 1
ATOM 1355 O O . LEU A 1 180 ? -4.400 3.529 9.496 1.00 87.19 180 LEU A O 1
ATOM 1359 N N . GLY A 1 181 ? -2.511 4.676 9.878 1.00 85.56 181 GLY A N 1
ATOM 1360 C CA . GLY A 1 181 ? -1.716 3.926 8.904 1.00 85.56 181 GLY A CA 1
ATOM 1361 C C . GLY A 1 181 ? -1.574 2.460 9.287 1.00 85.56 181 GLY A C 1
ATOM 1362 O O . GLY A 1 181 ? -1.781 1.577 8.459 1.00 85.56 181 GLY A O 1
ATOM 1363 N N . ILE A 1 182 ? -1.283 2.196 10.562 1.00 89.88 182 ILE A N 1
ATOM 1364 C CA . ILE A 1 182 ? -1.180 0.839 11.114 1.00 89.88 182 ILE A CA 1
ATOM 1365 C C . ILE A 1 182 ? -2.510 0.101 10.964 1.00 89.88 182 ILE A C 1
ATOM 1367 O O . ILE A 1 182 ? -2.555 -0.977 10.369 1.00 89.88 182 ILE A O 1
ATOM 1371 N N . LEU A 1 183 ? -3.599 0.715 11.430 1.00 92.69 183 LEU A N 1
ATOM 1372 C CA . LEU A 1 183 ? -4.947 0.161 11.331 1.00 92.69 183 LEU A CA 1
ATOM 1373 C C . LEU A 1 183 ? -5.310 -0.154 9.877 1.00 92.69 183 LEU A C 1
ATOM 1375 O O . LEU A 1 183 ? -5.780 -1.252 9.580 1.00 92.69 183 LEU A O 1
ATOM 1379 N N . THR A 1 184 ? -5.026 0.774 8.962 1.00 93.50 184 THR A N 1
ATOM 1380 C CA . THR A 1 184 ? -5.285 0.606 7.529 1.00 93.50 184 THR A CA 1
ATOM 1381 C C . THR A 1 184 ? -4.552 -0.602 6.967 1.00 93.50 184 THR A C 1
ATOM 1383 O O . THR A 1 184 ? -5.174 -1.431 6.302 1.00 93.50 184 THR A O 1
ATOM 1386 N N . GLN A 1 185 ? -3.263 -0.772 7.273 1.00 94.38 185 GLN A N 1
ATOM 1387 C CA . GLN A 1 185 ? -2.522 -1.923 6.755 1.00 94.38 185 GLN A CA 1
ATOM 1388 C C . GLN A 1 185 ? -2.987 -3.249 7.356 1.00 94.38 185 GLN A C 1
ATOM 1390 O O . GLN A 1 185 ? -3.050 -4.235 6.619 1.00 94.38 185 GLN A O 1
ATOM 1395 N N . ILE A 1 186 ? -3.374 -3.295 8.636 1.00 95.38 186 ILE A N 1
ATOM 1396 C CA . ILE A 1 186 ? -3.949 -4.512 9.234 1.00 95.38 186 ILE A CA 1
ATOM 1397 C C . ILE A 1 186 ? -5.249 -4.884 8.517 1.00 95.38 186 ILE A C 1
ATOM 1399 O O . ILE A 1 186 ? -5.395 -6.015 8.055 1.00 95.38 186 ILE A O 1
ATOM 1403 N N . VAL A 1 187 ? -6.171 -3.930 8.372 1.00 96.38 187 VAL A N 1
ATOM 1404 C CA . VAL A 1 187 ? -7.502 -4.167 7.793 1.00 96.38 187 VAL A CA 1
ATOM 1405 C C . VAL A 1 187 ? -7.415 -4.551 6.318 1.00 96.38 187 VAL A C 1
ATOM 1407 O O . VAL A 1 187 ? -8.032 -5.530 5.907 1.00 96.38 187 VAL A O 1
ATOM 1410 N N . LEU A 1 188 ? -6.622 -3.836 5.517 1.00 95.06 188 LEU A N 1
ATOM 1411 C CA . LEU A 1 188 ? -6.493 -4.131 4.086 1.00 95.06 188 LEU A CA 1
ATOM 1412 C C . LEU A 1 188 ? -5.738 -5.438 3.813 1.00 95.06 188 LEU A C 1
ATOM 1414 O O . LEU A 1 188 ? -5.935 -6.056 2.765 1.00 95.06 188 LEU A O 1
ATOM 1418 N N . THR A 1 189 ? -4.865 -5.872 4.725 1.00 95.56 189 THR A N 1
ATOM 1419 C CA . THR A 1 189 ? -4.098 -7.116 4.553 1.00 95.56 189 THR A CA 1
ATOM 1420 C C . THR A 1 189 ? -4.841 -8.330 5.096 1.00 95.56 189 THR A C 1
ATOM 1422 O O . THR A 1 189 ? -4.820 -9.393 4.462 1.00 95.56 189 THR A O 1
ATOM 1425 N N . THR A 1 190 ? -5.536 -8.165 6.221 1.00 94.81 190 THR A N 1
ATOM 1426 C CA . THR A 1 190 ? -6.245 -9.230 6.934 1.00 94.81 190 THR A CA 1
ATOM 1427 C C . THR A 1 190 ? -7.640 -8.740 7.365 1.00 94.81 190 THR A C 1
ATOM 1429 O O . THR A 1 190 ? -7.885 -8.534 8.556 1.00 94.81 190 THR A O 1
ATOM 1432 N N . PRO A 1 191 ? -8.596 -8.592 6.420 1.00 95.25 191 PRO A N 1
ATOM 1433 C CA . PRO A 1 191 ? -9.933 -8.050 6.694 1.00 95.25 191 PRO A CA 1
ATOM 1434 C C . PRO A 1 191 ? -10.698 -8.663 7.878 1.00 95.25 191 PRO A C 1
ATOM 1436 O O . PRO A 1 191 ? -11.358 -7.909 8.595 1.00 95.25 191 PRO A O 1
ATOM 1439 N N . PRO A 1 192 ? -10.602 -9.980 8.166 1.00 96.19 192 PRO A N 1
ATOM 1440 C CA . PRO A 1 192 ? -11.262 -10.572 9.334 1.00 96.19 192 PRO A CA 1
ATOM 1441 C C . PRO A 1 192 ? -10.836 -9.993 10.692 1.00 96.19 192 PRO A C 1
ATOM 1443 O O . PRO A 1 192 ? -11.518 -10.233 11.684 1.00 96.19 192 PRO A O 1
ATOM 1446 N N . LEU A 1 193 ? -9.734 -9.236 10.765 1.00 96.44 193 LEU A N 1
ATOM 1447 C CA . LEU A 1 193 ? -9.292 -8.566 11.992 1.00 96.44 193 LEU A CA 1
ATOM 1448 C C . LEU A 1 193 ? -9.995 -7.224 12.241 1.00 96.44 193 LEU A C 1
ATOM 1450 O O . LEU A 1 193 ? -9.906 -6.711 13.354 1.00 96.44 193 LEU A O 1
ATOM 1454 N N . ALA A 1 194 ? -10.725 -6.667 11.267 1.00 96.75 194 ALA A N 1
ATOM 1455 C CA . ALA A 1 194 ? -11.392 -5.368 11.408 1.00 96.75 194 ALA A CA 1
ATOM 1456 C C . ALA A 1 194 ? -12.306 -5.249 12.649 1.00 96.75 194 ALA A C 1
ATOM 1458 O O . ALA A 1 194 ? -12.206 -4.236 13.342 1.00 96.75 194 ALA A O 1
ATOM 1459 N N . PRO A 1 195 ? -13.113 -6.263 13.038 1.00 96.94 195 PRO A N 1
ATOM 1460 C CA . PRO A 1 195 ? -13.935 -6.181 14.249 1.00 96.94 195 PRO A CA 1
ATOM 1461 C C . PRO A 1 195 ? -13.140 -5.937 15.541 1.00 96.94 195 PRO A C 1
ATOM 1463 O O . PRO A 1 195 ? -13.680 -5.369 16.486 1.00 96.94 195 PRO A O 1
ATOM 1466 N N . ARG A 1 196 ? -11.859 -6.332 15.589 1.00 96.31 196 ARG A N 1
ATOM 1467 C CA . ARG A 1 196 ? -10.977 -6.118 16.749 1.00 96.31 196 ARG A CA 1
ATOM 1468 C C . ARG A 1 196 ? -10.452 -4.684 16.854 1.00 96.31 196 ARG A C 1
ATOM 1470 O O . ARG A 1 196 ? -9.872 -4.363 17.876 1.00 96.31 196 ARG A O 1
ATOM 1477 N N . LEU A 1 197 ? -10.630 -3.868 15.812 1.00 95.94 197 LEU A N 1
ATOM 1478 C CA . LEU A 1 197 ? -10.070 -2.516 15.679 1.00 95.94 197 LEU A CA 1
ATOM 1479 C C . LEU A 1 197 ? -11.152 -1.420 15.688 1.00 95.94 197 LEU A C 1
ATOM 1481 O O . LEU A 1 197 ? -10.890 -0.267 15.342 1.00 95.94 197 LEU A O 1
ATOM 1485 N N . VAL A 1 198 ? -12.399 -1.788 16.012 1.00 96.56 198 VAL A N 1
ATOM 1486 C CA . VAL A 1 198 ? -13.557 -0.878 15.988 1.00 96.56 198 VAL A CA 1
ATOM 1487 C C . VAL A 1 198 ? -13.368 0.268 16.977 1.00 96.56 198 VAL A C 1
ATOM 1489 O O . VAL A 1 198 ? -13.618 1.419 16.624 1.00 96.56 198 VAL A O 1
ATOM 1492 N N . GLU A 1 199 ? -12.928 -0.022 18.201 1.00 95.00 199 GLU A N 1
ATOM 1493 C CA . GLU A 1 199 ? -12.782 1.014 19.225 1.00 95.00 199 GLU A CA 1
ATOM 1494 C C . GLU A 1 199 ? -11.607 1.945 18.908 1.00 95.00 199 GLU A C 1
ATOM 1496 O O . GLU A 1 199 ? -11.738 3.162 19.0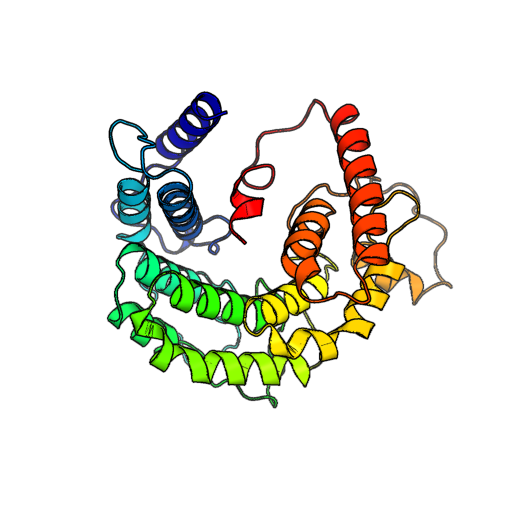31 1.00 95.00 199 GLU A O 1
ATOM 1501 N N . GLU A 1 200 ? -10.498 1.412 18.397 1.00 92.56 200 GLU A N 1
ATOM 1502 C CA . GLU A 1 200 ? -9.346 2.189 17.941 1.00 92.56 200 GLU A CA 1
ATOM 1503 C C . GLU A 1 200 ? -9.735 3.158 16.817 1.00 92.56 200 GLU A C 1
ATOM 1505 O O . GLU A 1 200 ? -9.386 4.341 16.870 1.00 92.56 200 GLU A O 1
ATOM 1510 N N . LEU A 1 201 ? -10.501 2.698 15.820 1.00 94.31 201 LEU A N 1
ATOM 1511 C CA . LEU A 1 201 ? -10.995 3.572 14.755 1.00 94.31 201 LEU A CA 1
ATOM 1512 C C . LEU A 1 201 ? -11.990 4.607 15.292 1.00 94.31 201 LEU A C 1
ATOM 1514 O O . LEU A 1 201 ? -11.915 5.780 14.927 1.00 94.31 201 LEU A O 1
ATOM 1518 N N . ALA A 1 202 ? -12.904 4.207 16.179 1.00 95.00 202 ALA A N 1
ATOM 1519 C CA . ALA A 1 202 ? -13.863 5.124 16.786 1.00 95.00 202 ALA A CA 1
ATOM 1520 C C . ALA A 1 202 ? -13.162 6.242 17.574 1.00 95.00 202 ALA A C 1
ATOM 1522 O O . ALA A 1 202 ? -13.568 7.401 17.479 1.00 95.00 202 ALA A O 1
ATOM 1523 N N . GLN A 1 203 ? -12.087 5.930 18.303 1.00 90.75 203 GLN A N 1
ATOM 1524 C CA . GLN A 1 203 ? -11.260 6.928 18.986 1.00 90.75 203 GLN A CA 1
ATOM 1525 C C . GLN A 1 203 ? -10.628 7.907 17.995 1.00 90.75 203 GLN A C 1
ATOM 1527 O O . GLN A 1 203 ? -10.779 9.114 18.176 1.00 90.75 203 GLN A O 1
ATOM 1532 N N . LEU A 1 204 ? -10.026 7.415 16.907 1.00 89.50 204 LEU A N 1
ATOM 1533 C CA . LEU A 1 204 ? -9.447 8.269 15.859 1.00 89.50 204 LEU A CA 1
ATOM 1534 C C . LEU A 1 204 ? -10.482 9.195 15.203 1.00 89.50 204 LEU A C 1
ATOM 1536 O O . LEU A 1 204 ? -10.188 10.353 14.908 1.00 89.50 204 LEU A O 1
ATOM 1540 N N . LEU A 1 205 ? -11.712 8.722 15.001 1.00 92.19 205 LEU A N 1
ATOM 1541 C CA . LEU A 1 205 ? -12.798 9.546 14.460 1.00 92.19 205 LEU A CA 1
ATOM 1542 C C . LEU A 1 205 ? -13.250 10.632 15.449 1.00 92.19 205 LEU A C 1
ATOM 1544 O O . LEU A 1 205 ? -13.540 11.752 15.031 1.00 92.19 205 LEU A O 1
ATOM 1548 N N . ARG A 1 206 ? -13.277 10.339 16.757 1.00 91.75 206 ARG A N 1
ATOM 1549 C CA . ARG A 1 206 ? -13.614 11.321 17.811 1.00 91.75 206 ARG A CA 1
ATOM 1550 C C . ARG A 1 206 ? -12.564 12.426 17.952 1.00 91.75 206 ARG A C 1
ATOM 1552 O O . ARG A 1 206 ? -12.887 13.487 18.475 1.00 91.75 206 ARG A O 1
ATOM 1559 N N . MET A 1 207 ? -11.339 12.185 17.490 1.00 88.19 207 MET A N 1
ATOM 1560 C CA . MET A 1 207 ? -10.236 13.150 17.526 1.00 88.19 207 MET A CA 1
ATOM 1561 C C . MET A 1 207 ? -10.308 14.195 16.403 1.00 88.19 207 MET A C 1
ATOM 1563 O O . MET A 1 207 ? -9.515 15.131 16.411 1.00 88.19 207 MET A O 1
ATOM 1567 N N . GLN A 1 208 ? -11.233 14.062 15.443 1.00 89.69 208 GLN A N 1
ATOM 1568 C CA . GLN A 1 208 ? -11.390 15.047 14.374 1.00 89.69 208 GLN A CA 1
ATOM 1569 C C . GLN A 1 208 ? -11.815 16.408 14.948 1.00 89.69 208 GLN A C 1
ATOM 1571 O O . GLN A 1 208 ? -12.826 16.523 15.649 1.00 89.69 208 GLN A O 1
ATOM 1576 N N . ASN A 1 209 ? -11.067 17.449 14.598 1.00 84.88 209 ASN A N 1
ATOM 1577 C CA . ASN A 1 209 ? -11.332 18.825 14.989 1.00 84.88 209 ASN A CA 1
ATOM 1578 C C . ASN A 1 209 ? -12.639 19.350 14.375 1.00 84.88 209 ASN A C 1
ATOM 1580 O O . ASN A 1 209 ? -13.207 18.790 13.430 1.00 84.88 209 ASN A O 1
ATOM 1584 N N . TYR A 1 210 ? -13.129 20.474 14.905 1.00 85.00 210 TYR A N 1
ATOM 1585 C CA . TYR A 1 210 ? -14.363 21.096 14.417 1.00 85.00 210 TYR A CA 1
ATOM 1586 C C . TYR A 1 210 ? -14.278 21.518 12.942 1.00 85.00 210 TYR A C 1
ATOM 1588 O O . TYR A 1 210 ? -15.271 21.416 12.223 1.00 85.00 210 TYR A O 1
ATOM 1596 N N . ASP A 1 211 ? -13.098 21.946 12.492 1.00 79.88 211 ASP A N 1
ATOM 1597 C CA . ASP A 1 211 ? -12.831 22.346 11.108 1.00 79.88 211 ASP A CA 1
ATOM 1598 C C . ASP A 1 211 ? -12.691 21.161 10.137 1.00 79.88 211 ASP A C 1
ATOM 1600 O O . ASP A 1 211 ? -12.653 21.375 8.932 1.00 79.88 211 ASP A O 1
ATOM 1604 N N . GLY A 1 212 ? -12.671 19.920 10.634 1.00 81.38 212 GLY A N 1
ATOM 1605 C CA . GLY A 1 212 ? -12.521 18.708 9.828 1.00 81.38 212 GLY A CA 1
ATOM 1606 C C . GLY A 1 212 ? -11.088 18.185 9.720 1.00 81.38 212 GLY A C 1
ATOM 1607 O O . GLY A 1 212 ? -10.903 17.094 9.177 1.00 81.38 212 GLY A O 1
ATOM 1608 N N . SER A 1 213 ? -10.099 18.909 10.255 1.00 79.69 213 SER A N 1
ATOM 1609 C CA . SER A 1 213 ? -8.715 18.442 10.375 1.00 79.69 213 SER A CA 1
ATOM 1610 C C . SER A 1 213 ? -8.556 17.399 11.490 1.00 79.69 213 SER A C 1
ATOM 1612 O O . SER A 1 213 ? -9.453 17.201 12.313 1.00 79.69 213 SER A O 1
ATOM 1614 N N . TRP A 1 214 ? -7.405 16.732 11.527 1.00 81.00 214 TRP A N 1
ATOM 1615 C CA . TRP A 1 214 ? -6.973 15.942 12.679 1.00 81.00 214 TRP A CA 1
ATOM 1616 C C . TRP A 1 214 ? -5.743 16.603 13.312 1.00 81.00 214 TRP A C 1
ATOM 1618 O O . TRP A 1 214 ? -4.937 17.179 12.578 1.00 81.00 214 TRP A O 1
ATOM 1628 N N . PRO A 1 215 ? -5.605 16.548 14.645 1.00 70.94 215 PRO A N 1
ATOM 1629 C CA . PRO A 1 215 ? -4.440 17.080 15.353 1.00 70.94 215 PRO A CA 1
ATOM 1630 C C . PRO A 1 215 ? -3.130 16.413 14.904 1.00 70.94 215 PRO A C 1
ATOM 1632 O O . PRO A 1 215 ? -3.097 15.216 14.615 1.00 70.94 215 PRO A O 1
ATOM 1635 N N . SER A 1 216 ? -2.036 17.180 14.879 1.00 61.84 216 SER A N 1
ATOM 1636 C CA . SER A 1 216 ? -0.682 16.654 14.635 1.00 61.84 216 SER A CA 1
ATOM 1637 C C . SER A 1 216 ? -0.060 16.111 15.932 1.00 61.84 216 SER A C 1
ATOM 1639 O O . SER A 1 216 ? -0.477 16.501 17.021 1.00 61.84 216 SER A O 1
ATOM 1641 N N . ALA A 1 217 ? 0.975 15.253 15.857 1.00 52.78 217 ALA A N 1
ATOM 1642 C CA . ALA A 1 217 ? 1.641 14.709 17.066 1.00 52.78 217 ALA A CA 1
ATOM 1643 C C . ALA A 1 217 ? 2.103 15.792 18.049 1.00 52.78 217 ALA A C 1
ATOM 1645 O O . ALA A 1 217 ? 2.084 15.585 19.259 1.00 52.78 217 ALA A O 1
ATOM 1646 N N . GLU A 1 218 ? 2.511 16.951 17.538 1.00 47.38 218 GLU A N 1
ATOM 1647 C CA . GLU A 1 218 ? 2.993 18.057 18.363 1.00 47.38 218 GLU A CA 1
ATOM 1648 C C . GLU A 1 218 ? 1.877 18.701 19.205 1.00 47.38 218 GLU A C 1
ATOM 1650 O O . GLU A 1 218 ? 2.151 19.316 20.238 1.00 47.38 218 GLU A O 1
ATOM 1655 N N . GLU A 1 219 ? 0.615 18.571 18.788 1.00 50.94 219 GLU A N 1
ATOM 1656 C CA . GLU A 1 219 ? -0.557 19.037 19.537 1.00 50.94 219 GLU A CA 1
ATOM 1657 C C . GLU A 1 219 ? -0.994 18.038 20.621 1.00 50.94 219 GLU A C 1
ATOM 1659 O O . GLU A 1 219 ? -1.634 18.433 21.603 1.00 50.94 219 GLU A O 1
ATOM 1664 N N . PHE A 1 220 ? -0.594 16.767 20.500 1.00 47.53 220 PHE A N 1
ATOM 1665 C CA . PHE A 1 220 ? -0.828 15.742 21.522 1.00 47.53 220 PHE A CA 1
ATOM 1666 C C . PHE A 1 220 ? 0.059 15.916 22.745 1.00 47.53 220 PHE A C 1
ATOM 1668 O O . PHE A 1 220 ? -0.431 15.809 23.871 1.00 47.53 220 PHE A O 1
ATOM 1675 N N . ASP A 1 221 ? 1.338 16.228 22.537 1.00 43.25 221 ASP A N 1
ATOM 1676 C CA . ASP A 1 221 ? 2.301 16.335 23.637 1.00 43.25 221 ASP A CA 1
ATOM 1677 C C . ASP A 1 221 ? 2.056 17.596 24.487 1.00 43.25 221 ASP A C 1
ATOM 1679 O O . ASP A 1 221 ? 2.109 17.570 25.717 1.00 43.25 221 ASP A O 1
ATOM 1683 N N . LYS A 1 222 ? 1.623 18.695 23.855 1.00 43.03 222 LYS A N 1
ATOM 1684 C CA . LYS A 1 222 ? 1.302 19.963 24.541 1.00 43.03 222 LYS A CA 1
ATOM 1685 C C . LYS A 1 222 ? 0.061 19.904 25.434 1.00 43.03 222 LYS A C 1
ATOM 1687 O O . LYS A 1 222 ? -0.120 20.774 26.280 1.00 43.03 222 LYS A O 1
ATOM 1692 N N . ASN A 1 223 ? -0.806 18.905 25.269 1.00 42.78 223 ASN A N 1
ATOM 1693 C CA . ASN A 1 223 ? -1.960 18.715 26.152 1.00 42.78 223 ASN A CA 1
ATOM 1694 C C . ASN A 1 223 ? -1.625 17.917 27.424 1.00 42.78 223 ASN A C 1
ATOM 1696 O O . ASN A 1 223 ? -2.493 17.816 28.294 1.00 42.78 223 ASN A O 1
ATOM 1700 N N . ARG A 1 224 ? -0.400 17.384 27.560 1.00 41.94 224 ARG A N 1
ATOM 1701 C CA . ARG A 1 224 ? 0.086 16.754 28.800 1.00 41.94 224 ARG A CA 1
ATOM 1702 C C . ARG A 1 224 ? 0.777 17.734 29.751 1.00 41.94 224 ARG A C 1
ATOM 1704 O O . ARG A 1 224 ? 0.616 17.573 30.954 1.00 41.94 224 ARG A O 1
ATOM 1711 N N . ASP A 1 225 ? 1.414 18.784 29.235 1.00 39.56 225 ASP A N 1
ATOM 1712 C CA . ASP A 1 225 ? 2.017 19.865 30.032 1.00 39.56 225 ASP A CA 1
ATOM 1713 C C . ASP A 1 225 ? 1.202 21.159 29.913 1.00 39.56 225 ASP A C 1
ATOM 1715 O O . ASP A 1 225 ? 1.579 22.123 29.248 1.00 39.56 225 ASP A O 1
ATOM 1719 N N . LYS A 1 226 ? 0.039 21.190 30.569 1.00 38.50 226 LYS A N 1
ATOM 1720 C CA . LYS A 1 226 ? -0.847 22.365 30.583 1.00 38.50 226 LYS A CA 1
ATOM 1721 C C . LYS A 1 226 ? -0.568 23.382 31.695 1.00 38.50 226 LYS A C 1
ATOM 1723 O O . LYS A 1 226 ? -1.441 24.199 31.960 1.00 38.50 226 LYS A O 1
ATOM 1728 N N . ASP A 1 227 ? 0.634 23.392 32.276 1.00 39.59 227 ASP A N 1
ATOM 1729 C CA . ASP A 1 227 ? 1.002 24.366 33.320 1.00 39.59 227 ASP A CA 1
ATOM 1730 C C . ASP A 1 227 ? 2.207 25.264 33.012 1.00 39.59 227 ASP A C 1
ATOM 1732 O O . ASP A 1 227 ? 2.513 26.157 33.801 1.00 39.59 227 ASP A O 1
ATOM 1736 N N . LEU A 1 228 ? 2.868 25.142 31.856 1.00 36.25 228 LEU A N 1
ATOM 1737 C CA . LEU A 1 228 ? 3.965 26.053 31.523 1.00 36.25 228 LEU A CA 1
ATOM 1738 C C . LEU A 1 228 ? 3.876 26.577 30.087 1.00 36.25 228 LEU A C 1
ATOM 1740 O O . LEU A 1 228 ? 4.122 25.877 29.114 1.00 36.25 228 LEU A O 1
ATOM 1744 N N . LEU A 1 229 ? 3.632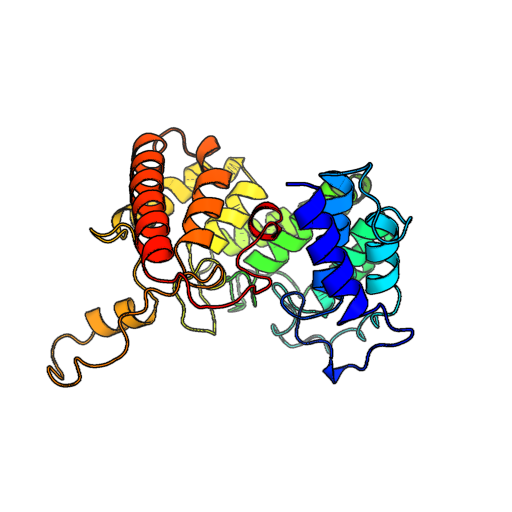 27.891 30.023 1.00 33.78 229 LEU A N 1
ATOM 1745 C CA . LEU A 1 229 ? 3.892 28.813 28.912 1.00 33.78 229 LEU A CA 1
ATOM 1746 C C . LEU A 1 229 ? 2.753 29.015 27.899 1.00 33.78 229 LEU A C 1
ATOM 1748 O O . LEU A 1 229 ? 2.856 28.744 26.702 1.00 33.78 229 LEU A O 1
ATOM 1752 N N . GLN A 1 230 ? 1.737 29.747 28.368 1.00 33.56 230 GLN A N 1
ATOM 1753 C CA . GLN A 1 230 ? 1.196 30.874 27.603 1.00 33.56 230 GLN A CA 1
ATOM 1754 C C . GLN A 1 230 ? 2.332 31.862 27.276 1.00 33.56 230 GLN A C 1
ATOM 1756 O O . GLN A 1 230 ? 2.613 32.748 28.071 1.00 33.56 230 GLN A O 1
ATOM 1761 N N . ALA A 1 231 ? 3.023 31.682 26.149 1.00 34.91 231 ALA A N 1
ATOM 1762 C CA . ALA A 1 231 ? 3.724 32.741 25.402 1.00 34.91 231 ALA A CA 1
ATOM 1763 C C . ALA A 1 231 ? 4.568 32.120 24.280 1.00 34.91 231 ALA A C 1
ATOM 1765 O O . ALA A 1 231 ? 5.772 31.936 24.437 1.00 34.91 231 ALA A O 1
ATOM 1766 N N . LYS A 1 232 ? 3.927 31.786 23.152 1.00 27.78 232 LYS A N 1
ATOM 1767 C CA . LYS A 1 232 ? 4.513 31.738 21.789 1.00 27.78 232 LYS A CA 1
ATOM 1768 C C . LYS A 1 232 ? 3.429 31.385 20.761 1.00 27.78 232 LYS A C 1
ATOM 1770 O O . LYS A 1 232 ? 3.589 30.544 19.885 1.00 27.78 232 LYS A O 1
ATOM 1775 N N . SER A 1 233 ? 2.281 32.045 20.860 1.00 32.78 233 SER A N 1
ATOM 1776 C CA . SER A 1 233 ? 1.225 31.998 19.849 1.00 32.78 233 SER A CA 1
ATOM 1777 C C . SER A 1 233 ? 1.580 32.932 18.693 1.00 32.78 233 SER A C 1
ATOM 1779 O O . SER A 1 233 ? 1.040 34.025 18.589 1.00 32.78 233 SER A O 1
ATOM 1781 N N . GLN A 1 234 ? 2.536 32.505 17.868 1.00 30.73 234 GLN A N 1
ATOM 1782 C CA . GLN A 1 234 ? 2.786 32.988 16.503 1.00 30.73 234 GLN A CA 1
ATOM 1783 C C . GLN A 1 234 ? 3.734 31.996 15.800 1.00 30.73 234 GLN A C 1
ATOM 1785 O O . GLN A 1 234 ? 4.832 32.333 15.376 1.00 30.73 234 GLN A O 1
ATOM 1790 N N . SER A 1 235 ? 3.319 30.730 15.702 1.00 31.66 235 SER A N 1
ATOM 1791 C CA . SER A 1 235 ? 3.936 29.769 14.785 1.00 31.66 235 SER A CA 1
ATOM 1792 C C . SER A 1 235 ? 2.845 29.205 13.881 1.00 31.66 235 SER A C 1
ATOM 1794 O O . SER A 1 235 ? 1.944 28.512 14.341 1.00 31.66 235 SER A O 1
ATOM 1796 N N . LYS A 1 236 ? 2.882 29.647 12.622 1.00 34.16 236 LYS A N 1
ATOM 1797 C CA . LYS A 1 236 ? 2.369 28.998 11.408 1.00 34.16 236 LYS A CA 1
ATOM 1798 C C . LYS A 1 236 ? 1.132 28.090 11.585 1.00 34.16 236 LYS A C 1
ATOM 1800 O O . LYS A 1 236 ? 1.232 26.875 11.678 1.00 34.16 236 LYS A O 1
ATOM 1805 N N . LYS A 1 237 ? -0.059 28.700 11.517 1.00 35.62 237 LYS A N 1
ATOM 1806 C CA . LYS A 1 237 ? -1.290 28.021 11.082 1.00 35.62 237 LYS A CA 1
ATOM 1807 C C . LYS A 1 237 ? -1.144 27.647 9.604 1.00 35.62 237 LYS A C 1
ATOM 1809 O O . LYS A 1 237 ? -1.600 28.378 8.734 1.00 35.62 237 LYS A O 1
ATOM 1814 N N . THR A 1 238 ? -0.466 26.554 9.316 1.00 37.38 238 THR A N 1
ATOM 1815 C CA . THR A 1 238 ? -0.623 25.844 8.048 1.00 37.38 238 THR A CA 1
ATOM 1816 C C . THR A 1 238 ? -1.011 24.442 8.454 1.00 37.38 238 THR A C 1
ATOM 1818 O O . THR A 1 238 ? -0.151 23.686 8.896 1.00 37.38 238 THR A O 1
ATOM 1821 N N . GLY A 1 239 ? -2.311 24.139 8.417 1.00 42.62 239 GLY A N 1
ATOM 1822 C CA . GLY A 1 239 ? -2.759 22.755 8.492 1.00 42.62 239 GLY A CA 1
ATOM 1823 C C . GLY A 1 239 ? -2.128 22.058 7.302 1.00 42.62 239 GLY A C 1
ATOM 1824 O O . GLY A 1 239 ? -2.522 22.315 6.172 1.00 42.62 239 GLY A O 1
ATOM 1825 N N . GLU A 1 240 ? -1.055 21.306 7.531 1.00 44.78 240 GLU A N 1
ATOM 1826 C CA . GLU A 1 240 ? -0.282 20.750 6.431 1.00 44.78 240 GLU A CA 1
ATOM 1827 C C . GLU A 1 240 ? -1.180 19.793 5.644 1.00 44.78 240 GLU A C 1
ATOM 1829 O O . GLU A 1 240 ? -1.552 18.715 6.105 1.00 44.78 240 GLU A O 1
ATOM 1834 N N . THR A 1 241 ? -1.519 20.182 4.417 1.00 48.34 241 THR A N 1
ATOM 1835 C CA . THR A 1 241 ? -2.243 19.395 3.407 1.00 48.34 241 THR A CA 1
ATOM 1836 C C . THR A 1 241 ? -1.396 18.243 2.849 1.00 48.34 241 THR A C 1
ATOM 1838 O O . THR A 1 241 ? -1.538 17.834 1.699 1.00 48.34 241 THR A O 1
ATOM 1841 N N . SER A 1 242 ? -0.484 17.702 3.657 1.00 48.75 242 SER A N 1
ATOM 1842 C CA . SER A 1 242 ? 0.452 16.649 3.276 1.00 48.75 242 SER A CA 1
ATOM 1843 C C . SER A 1 242 ? -0.201 15.270 3.377 1.00 48.75 242 SER A C 1
ATOM 1845 O O . SER A 1 242 ? -0.983 14.999 4.278 1.00 48.75 242 SER A O 1
ATOM 1847 N N . PHE A 1 243 ? 0.134 14.343 2.482 1.00 47.69 243 PHE A N 1
ATOM 1848 C CA . PHE A 1 243 ? -0.266 12.936 2.618 1.00 47.69 243 PHE A CA 1
ATOM 1849 C C . PHE A 1 243 ? 0.367 12.272 3.857 1.00 47.69 243 PHE A C 1
ATOM 1851 O O . PHE A 1 243 ? -0.237 11.399 4.478 1.00 47.69 243 PHE A O 1
ATOM 1858 N N . ALA A 1 244 ? 1.573 12.711 4.232 1.00 48.09 244 ALA A N 1
ATOM 1859 C CA . ALA A 1 244 ? 2.344 12.130 5.324 1.00 48.09 244 ALA A CA 1
ATOM 1860 C C . ALA A 1 244 ? 1.736 12.413 6.704 1.00 48.09 244 ALA A C 1
ATOM 1862 O O . ALA A 1 244 ? 1.636 11.509 7.537 1.00 48.09 244 ALA A O 1
ATOM 1863 N N . HIS A 1 245 ? 1.264 13.646 6.896 1.00 53.41 245 HIS A N 1
ATOM 1864 C CA . HIS A 1 245 ? 0.831 14.188 8.189 1.00 53.41 245 HIS A CA 1
ATOM 1865 C C . HIS A 1 245 ? -0.509 14.927 8.123 1.00 53.41 245 HIS A C 1
ATOM 1867 O O . HIS A 1 245 ? -0.869 15.630 9.058 1.00 53.41 245 HIS A O 1
ATOM 1873 N N . GLY A 1 246 ? -1.257 14.767 7.031 1.00 61.50 246 GLY A N 1
ATOM 1874 C CA . GLY A 1 246 ? -2.415 15.600 6.738 1.00 61.50 246 GLY A CA 1
ATOM 1875 C C . GLY A 1 246 ? -3.652 14.854 6.255 1.00 61.50 246 GLY A C 1
ATOM 1876 O O . GLY A 1 246 ? -3.701 13.640 6.038 1.00 61.50 246 GLY A O 1
ATOM 1877 N N . ILE A 1 247 ? -4.696 15.656 6.098 1.00 71.88 247 ILE A N 1
ATOM 1878 C CA . ILE A 1 247 ? -6.093 15.265 5.908 1.00 71.88 247 ILE A CA 1
ATOM 1879 C C . ILE A 1 247 ? -6.348 14.348 4.700 1.00 71.88 247 ILE A C 1
ATOM 1881 O O . ILE A 1 247 ? -7.267 13.532 4.722 1.00 71.88 247 ILE A O 1
ATOM 1885 N N . ILE A 1 248 ? -5.513 14.429 3.660 1.00 74.19 248 ILE A N 1
ATOM 1886 C CA . ILE A 1 248 ? -5.634 13.602 2.451 1.00 74.19 248 ILE A CA 1
ATOM 1887 C C . ILE A 1 248 ? -5.354 12.131 2.773 1.00 74.19 248 ILE A C 1
ATOM 1889 O O . ILE A 1 248 ? -6.113 11.260 2.349 1.00 74.19 248 ILE A O 1
ATOM 1893 N N . GLY A 1 249 ? -4.313 11.847 3.563 1.00 76.06 249 GLY A N 1
ATOM 1894 C CA . GLY A 1 249 ? -4.013 10.482 3.996 1.00 76.06 249 GLY A CA 1
ATOM 1895 C C . GLY A 1 249 ? -5.175 9.885 4.791 1.00 76.06 249 GLY A C 1
ATOM 1896 O O . GLY A 1 249 ? -5.540 8.726 4.577 1.00 76.06 249 GLY A O 1
ATOM 1897 N N . PHE A 1 250 ? -5.793 10.689 5.664 1.00 83.56 250 PHE A N 1
ATOM 1898 C CA . PHE A 1 250 ? -6.976 10.293 6.429 1.00 83.56 250 PHE A CA 1
ATOM 1899 C C . PHE A 1 250 ? -8.151 9.951 5.518 1.00 83.56 250 PHE A C 1
ATOM 1901 O O . PHE A 1 250 ? -8.731 8.877 5.659 1.00 83.56 250 PHE A O 1
ATOM 1908 N N . ILE A 1 251 ? -8.474 10.823 4.560 1.00 86.25 251 ILE A N 1
ATOM 1909 C CA . ILE A 1 251 ? -9.574 10.604 3.613 1.00 86.25 251 ILE A CA 1
ATOM 1910 C C . ILE A 1 251 ? -9.388 9.284 2.858 1.00 86.25 251 ILE A C 1
ATOM 1912 O O . ILE A 1 251 ? -10.312 8.473 2.809 1.00 86.25 251 ILE A O 1
ATOM 1916 N N . LEU A 1 252 ? -8.197 9.045 2.308 1.00 84.06 252 LEU A N 1
ATOM 1917 C CA . LEU A 1 252 ? -7.906 7.841 1.525 1.00 84.06 252 LEU A CA 1
ATOM 1918 C C . LEU A 1 252 ? -7.981 6.582 2.383 1.00 84.06 252 LEU A C 1
ATOM 1920 O O . LEU A 1 252 ? -8.650 5.622 2.013 1.00 84.06 252 LEU A O 1
ATOM 1924 N N . SER A 1 253 ? -7.353 6.616 3.558 1.00 88.50 253 SER A N 1
ATOM 1925 C CA . SER A 1 253 ? -7.362 5.501 4.505 1.00 88.50 253 SER A CA 1
ATOM 1926 C C . SER A 1 253 ? -8.786 5.152 4.925 1.00 88.50 253 SER A C 1
ATOM 1928 O O . SER A 1 253 ? -9.199 4.001 4.799 1.00 88.50 253 SER A O 1
ATOM 1930 N N . LEU A 1 254 ? -9.567 6.152 5.353 1.00 92.06 254 LEU A N 1
ATOM 1931 C CA . LEU A 1 254 ? -10.957 5.983 5.774 1.00 92.06 254 LEU A CA 1
ATOM 1932 C C . LEU A 1 254 ? -11.832 5.445 4.642 1.00 92.06 254 LEU A C 1
ATOM 1934 O O . LEU A 1 254 ? -12.624 4.538 4.881 1.00 92.06 254 LEU A O 1
ATOM 1938 N N . HIS A 1 255 ? -11.673 5.947 3.416 1.00 91.94 255 HIS A N 1
ATOM 1939 C CA . HIS A 1 255 ? -12.419 5.443 2.264 1.00 91.94 255 HIS A CA 1
ATOM 1940 C C . HIS A 1 255 ? -12.100 3.967 1.986 1.00 91.94 255 HIS A C 1
ATOM 1942 O O . HIS A 1 255 ? -13.016 3.162 1.811 1.00 91.94 255 HIS A O 1
ATOM 1948 N N . SER A 1 256 ? -10.816 3.600 2.019 1.00 91.75 256 SER A N 1
ATOM 1949 C CA . SER A 1 256 ? -10.344 2.237 1.760 1.00 91.75 256 SER A CA 1
ATOM 1950 C C . SER A 1 256 ? -10.783 1.237 2.828 1.00 91.75 256 SER A C 1
ATOM 1952 O O . SER A 1 256 ? -11.089 0.091 2.499 1.00 91.75 256 SER A O 1
ATOM 1954 N N . ILE A 1 257 ? -10.840 1.643 4.102 1.00 94.94 257 ILE A N 1
ATOM 1955 C CA . ILE A 1 257 ? -11.221 0.735 5.194 1.00 94.94 257 ILE A CA 1
ATOM 1956 C C . ILE A 1 257 ? -12.717 0.728 5.508 1.00 94.94 257 ILE A C 1
ATOM 1958 O O . ILE A 1 257 ? -13.189 -0.209 6.149 1.00 94.94 257 ILE A O 1
ATOM 1962 N N . ARG A 1 258 ? -13.478 1.737 5.064 1.00 96.25 258 ARG A N 1
ATOM 1963 C CA . ARG A 1 258 ? -14.915 1.875 5.352 1.00 96.25 258 ARG A CA 1
ATOM 1964 C C . ARG A 1 258 ? -15.706 0.571 5.174 1.00 96.25 258 ARG A C 1
ATOM 1966 O O . ARG A 1 258 ? -16.445 0.248 6.100 1.00 96.25 258 ARG A O 1
ATOM 1973 N N . PRO A 1 259 ? -15.553 -0.209 4.078 1.00 96.75 259 PRO A N 1
ATOM 1974 C CA . PRO A 1 259 ? -16.344 -1.426 3.865 1.00 96.75 259 PRO A CA 1
ATOM 1975 C C . PRO A 1 259 ? -16.195 -2.494 4.958 1.00 96.75 259 PRO A C 1
ATOM 1977 O O . PRO A 1 259 ? -17.047 -3.373 5.071 1.00 96.75 259 PRO A O 1
ATOM 1980 N N . PHE A 1 260 ? -15.127 -2.433 5.758 1.00 97.38 260 PHE A N 1
ATOM 1981 C CA . PHE A 1 260 ? -14.828 -3.406 6.808 1.00 97.38 260 PHE A CA 1
ATOM 1982 C C . PHE A 1 260 ? -15.375 -3.003 8.188 1.00 97.38 260 PHE A C 1
ATOM 1984 O O . PHE A 1 260 ? -15.290 -3.792 9.127 1.00 97.38 260 PHE A O 1
ATOM 1991 N N . PHE A 1 261 ? -15.968 -1.809 8.316 1.00 97.50 261 PHE A N 1
ATOM 1992 C CA . PHE A 1 261 ? -16.503 -1.276 9.574 1.00 97.50 261 PHE A CA 1
ATOM 1993 C C . PHE A 1 261 ? -17.978 -0.859 9.442 1.00 97.50 261 PHE A C 1
ATOM 1995 O O . PHE A 1 261 ? -18.298 0.328 9.551 1.00 97.50 261 PHE A O 1
ATOM 2002 N N . PRO A 1 262 ? -18.912 -1.812 9.256 1.00 97.06 262 PRO A N 1
ATOM 2003 C CA . PRO A 1 262 ? -20.327 -1.494 9.052 1.00 97.06 262 PRO A CA 1
ATOM 2004 C C . PRO A 1 262 ? -20.952 -0.717 10.218 1.00 97.06 262 PRO A C 1
ATOM 2006 O O . PRO A 1 262 ? -21.781 0.160 9.991 1.00 97.06 262 PRO A O 1
ATOM 2009 N N . SER A 1 263 ? -20.515 -0.976 11.455 1.00 97.31 263 SER A N 1
ATOM 2010 C CA . SER A 1 263 ? -20.966 -0.251 12.651 1.00 97.31 263 SER A CA 1
ATOM 2011 C C . SER A 1 263 ? -20.468 1.197 12.729 1.00 97.31 263 SER A C 1
ATOM 2013 O O . SER A 1 263 ? -21.003 1.976 13.513 1.00 97.31 263 SER A O 1
ATOM 2015 N N . LEU A 1 264 ? -19.462 1.570 11.929 1.00 97.56 264 LEU A N 1
ATOM 2016 C CA . LEU A 1 264 ? -18.869 2.909 11.906 1.00 97.56 264 LEU A CA 1
ATOM 2017 C C . LEU A 1 264 ? -19.095 3.643 10.580 1.00 97.56 264 LEU A C 1
ATOM 2019 O O . LEU A 1 264 ? -18.549 4.728 10.409 1.00 97.56 264 LEU A O 1
ATOM 2023 N N . HIS A 1 265 ? -19.905 3.111 9.659 1.00 97.62 265 HIS A N 1
ATOM 2024 C CA . HIS A 1 265 ? -20.173 3.763 8.373 1.00 97.62 265 HIS A CA 1
ATOM 2025 C C . HIS A 1 265 ? -20.627 5.220 8.532 1.00 97.62 265 HIS A C 1
ATOM 2027 O O . HIS A 1 265 ? -20.033 6.104 7.927 1.00 97.62 265 HIS A O 1
ATOM 2033 N N . GLU A 1 266 ? -21.624 5.484 9.381 1.00 97.69 266 GLU A N 1
ATOM 2034 C CA . GLU A 1 266 ? -22.122 6.846 9.605 1.00 97.69 266 GLU A CA 1
ATOM 2035 C C . GLU A 1 266 ? -21.046 7.774 10.219 1.00 97.69 266 GLU A C 1
ATOM 2037 O O . GLU A 1 266 ? -20.805 8.850 9.660 1.00 97.69 266 GLU A O 1
ATOM 2042 N N . PRO A 1 267 ? -20.337 7.388 11.302 1.00 96.88 267 PRO A N 1
ATOM 2043 C CA . PRO A 1 267 ? -19.188 8.147 11.799 1.00 96.88 267 PRO A CA 1
ATOM 2044 C C . PRO A 1 267 ? -18.110 8.431 10.743 1.00 96.88 267 PRO A C 1
ATOM 2046 O O . PRO A 1 267 ? -17.619 9.559 10.664 1.00 96.88 267 PRO A O 1
ATOM 2049 N N . ILE A 1 268 ? -17.757 7.435 9.924 1.00 96.25 268 ILE A N 1
ATOM 2050 C CA . ILE A 1 268 ? -16.756 7.565 8.857 1.00 96.25 268 ILE A CA 1
ATOM 2051 C C . ILE A 1 268 ? -17.244 8.547 7.788 1.00 96.25 268 ILE A C 1
ATOM 2053 O O . ILE A 1 268 ? -16.510 9.464 7.429 1.00 96.25 268 ILE A O 1
ATOM 2057 N N . ASP A 1 269 ? -18.485 8.417 7.319 1.00 96.00 269 ASP A N 1
ATOM 2058 C CA . ASP A 1 269 ? -19.061 9.286 6.285 1.00 96.00 269 ASP A CA 1
ATOM 2059 C C . ASP A 1 269 ? -19.140 10.742 6.746 1.00 96.00 269 ASP A C 1
ATOM 2061 O O . ASP A 1 269 ? -18.823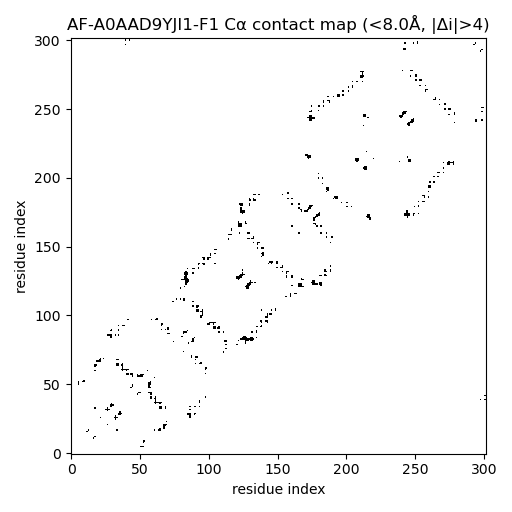 11.672 5.994 1.00 96.00 269 ASP A O 1
ATOM 2065 N N . LYS A 1 270 ? -19.497 10.953 8.015 1.00 95.31 270 LYS A N 1
ATOM 2066 C CA . LYS A 1 270 ? -19.497 12.279 8.635 1.00 95.31 270 LYS A CA 1
ATOM 2067 C C . LYS A 1 270 ? -18.089 12.869 8.687 1.00 95.31 270 LYS A C 1
ATOM 2069 O O . LYS A 1 270 ? -17.914 14.042 8.348 1.00 95.31 270 LYS A O 1
ATOM 2074 N N . ALA A 1 271 ? -17.097 12.071 9.081 1.00 92.56 271 ALA A N 1
ATOM 2075 C CA . ALA A 1 271 ? -15.708 12.512 9.137 1.00 92.56 271 ALA A CA 1
ATOM 2076 C C . ALA A 1 271 ? -15.155 12.844 7.744 1.00 92.56 271 ALA A C 1
ATOM 2078 O O . ALA A 1 271 ? -14.559 13.906 7.559 1.00 92.56 271 ALA A O 1
ATOM 2079 N N . LEU A 1 272 ? -15.424 11.995 6.749 1.00 91.00 272 LEU A N 1
ATOM 2080 C CA . LEU A 1 272 ? -15.048 12.200 5.348 1.00 91.00 272 LEU A CA 1
ATOM 2081 C C . LEU A 1 272 ? -15.678 13.463 4.756 1.00 91.00 272 LEU A C 1
ATOM 2083 O O . LEU A 1 272 ? -15.002 14.219 4.056 1.00 91.00 272 LEU A O 1
ATOM 2087 N N . THR A 1 273 ? -16.953 13.717 5.055 1.00 92.25 273 THR A N 1
ATOM 2088 C CA . THR A 1 273 ? -17.665 14.911 4.578 1.00 92.25 273 THR A CA 1
ATOM 2089 C C . THR A 1 273 ? -17.009 16.182 5.106 1.00 92.25 273 THR A C 1
ATOM 2091 O O . THR A 1 273 ? -16.679 17.074 4.324 1.00 92.25 273 THR A O 1
ATOM 2094 N N . LYS A 1 274 ? -16.756 16.247 6.418 1.00 89.06 274 LYS A N 1
ATOM 2095 C CA . LYS A 1 274 ? -16.061 17.383 7.041 1.00 89.06 274 LYS A CA 1
ATOM 2096 C C . LYS A 1 274 ? -14.657 17.570 6.476 1.00 89.06 274 LYS A C 1
ATOM 2098 O O . LYS A 1 274 ? -14.278 18.680 6.117 1.00 89.06 274 LYS A O 1
ATOM 2103 N N . ALA A 1 275 ? -13.913 16.474 6.347 1.00 85.75 275 ALA A N 1
ATOM 2104 C CA . ALA A 1 275 ? -12.547 16.517 5.854 1.00 85.75 275 ALA A CA 1
ATOM 2105 C C . ALA A 1 275 ? -12.474 17.030 4.408 1.00 85.75 275 ALA A C 1
ATOM 2107 O O . ALA A 1 275 ? -11.639 17.863 4.066 1.00 85.75 275 ALA A O 1
ATOM 2108 N N . SER A 1 276 ? -13.409 16.594 3.564 1.00 82.31 276 SER A N 1
ATOM 2109 C CA . SER A 1 276 ? -13.503 17.046 2.174 1.00 82.31 276 SER A CA 1
ATOM 2110 C C . SER A 1 276 ? -13.849 18.535 2.073 1.00 82.31 276 SER A C 1
ATOM 2112 O O . SER A 1 276 ? -13.306 19.236 1.220 1.00 82.31 276 SER A O 1
ATOM 2114 N N . GLN A 1 277 ? -14.719 19.044 2.953 1.00 82.62 277 GLN A N 1
ATOM 2115 C CA . GLN A 1 277 ? -15.050 20.473 3.011 1.00 82.62 277 GLN A CA 1
ATOM 2116 C C . GLN A 1 277 ? -13.832 21.325 3.380 1.00 82.62 277 GLN A C 1
ATOM 2118 O O . GLN A 1 277 ? -13.608 22.355 2.743 1.00 82.62 277 GLN A O 1
ATOM 2123 N N . PHE A 1 278 ? -13.024 20.872 4.343 1.00 78.44 278 PHE A N 1
ATOM 2124 C CA . PHE A 1 278 ? -11.775 21.535 4.717 1.00 78.44 278 PHE A CA 1
ATOM 2125 C C . PHE A 1 278 ? -10.799 21.614 3.540 1.00 78.44 278 PHE A C 1
ATOM 2127 O O . PHE A 1 278 ? -10.325 22.698 3.218 1.00 78.44 278 PHE A O 1
ATOM 2134 N N . VAL A 1 279 ? -10.558 20.499 2.837 1.00 73.12 279 VAL A N 1
ATOM 2135 C CA . VAL A 1 279 ? -9.647 20.467 1.675 1.00 73.12 279 VAL A CA 1
ATOM 2136 C C . VAL A 1 279 ? -10.084 21.448 0.587 1.00 73.12 279 VAL A C 1
ATOM 2138 O O . VAL A 1 279 ? -9.259 22.178 0.044 1.00 73.12 279 VAL A O 1
ATOM 2141 N N . VAL A 1 280 ? -11.380 21.498 0.267 1.00 69.31 280 VAL A N 1
ATOM 2142 C CA . VAL A 1 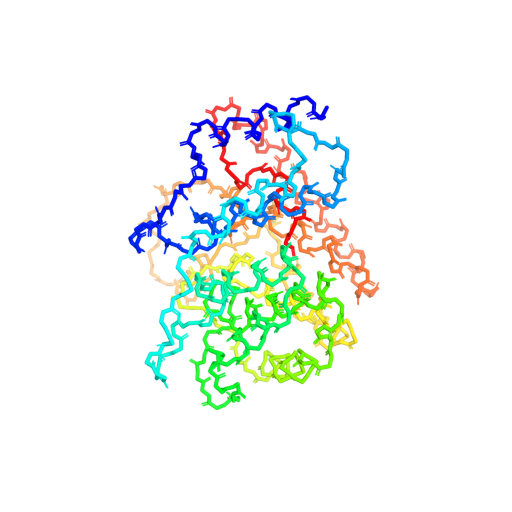280 ? -11.908 22.423 -0.752 1.00 69.31 280 VAL A CA 1
ATOM 2143 C C . VAL A 1 280 ? -11.779 23.882 -0.311 1.00 69.31 280 VAL A C 1
ATOM 2145 O O . VAL A 1 280 ? -11.514 24.755 -1.141 1.00 69.31 280 VAL A O 1
ATOM 2148 N N . TRP A 1 281 ? -11.983 24.162 0.976 1.00 59.75 281 TRP A N 1
ATOM 2149 C CA . TRP A 1 281 ? -11.811 25.499 1.538 1.00 59.75 281 TRP A CA 1
ATOM 2150 C C . TRP A 1 281 ? -10.346 25.944 1.479 1.00 59.75 281 TRP A C 1
ATOM 2152 O O . TRP A 1 281 ? -10.046 27.039 1.005 1.00 59.75 281 TRP A O 1
ATOM 2162 N N . ASP A 1 282 ? -9.427 25.069 1.872 1.00 59.56 282 ASP A N 1
ATOM 2163 C CA . ASP A 1 282 ? -7.997 25.359 1.909 1.00 59.56 282 ASP A CA 1
ATOM 2164 C C . ASP A 1 282 ? -7.397 25.509 0.500 1.00 59.56 282 ASP A C 1
ATOM 2166 O O . ASP A 1 282 ? -6.700 26.481 0.221 1.00 59.56 282 ASP A O 1
ATOM 2170 N N . GLN A 1 283 ? -7.805 24.673 -0.465 1.00 52.84 283 GLN A N 1
ATOM 2171 C CA . GLN A 1 283 ? -7.392 24.805 -1.874 1.00 52.84 283 GLN A CA 1
ATOM 2172 C C . GLN A 1 283 ? -7.844 26.114 -2.535 1.00 52.84 283 GLN A C 1
ATOM 2174 O O . GLN A 1 283 ? -7.147 26.634 -3.408 1.00 52.84 283 GLN A O 1
ATOM 2179 N N . LYS A 1 284 ? -8.991 26.678 -2.133 1.00 44.56 284 LYS A N 1
ATOM 2180 C CA . LYS A 1 284 ? -9.403 28.023 -2.579 1.00 44.56 284 LYS A CA 1
ATOM 2181 C C . LYS A 1 284 ? -8.515 29.127 -2.000 1.00 44.56 284 LYS A C 1
ATOM 2183 O O . LYS A 1 284 ? -8.477 30.221 -2.557 1.00 44.56 284 LYS A O 1
ATOM 2188 N N . THR A 1 285 ? -7.807 28.836 -0.914 1.00 38.41 285 THR A N 1
ATOM 2189 C CA . THR A 1 285 ? -6.925 29.762 -0.199 1.00 38.41 285 THR A CA 1
ATOM 2190 C C . THR A 1 285 ? -5.459 29.610 -0.651 1.00 38.41 285 THR A C 1
ATOM 2192 O O . THR A 1 285 ? -4.729 30.597 -0.694 1.00 38.41 285 THR A O 1
ATOM 2195 N N . GLU A 1 286 ? -5.045 28.417 -1.100 1.00 35.44 286 GLU A N 1
ATOM 2196 C CA . GLU A 1 286 ? -3.676 28.067 -1.528 1.00 35.44 286 GLU A CA 1
ATOM 2197 C C . GLU A 1 286 ? -3.458 27.995 -3.058 1.00 35.44 286 GLU A C 1
ATOM 2199 O O . GLU A 1 286 ? -2.657 27.201 -3.558 1.00 35.44 286 GLU A O 1
ATOM 2204 N N . MET A 1 287 ? -4.095 28.857 -3.855 1.00 27.78 287 MET A N 1
ATOM 2205 C CA . MET A 1 287 ? -3.906 28.887 -5.321 1.00 27.78 287 MET A CA 1
ATOM 2206 C C . MET A 1 287 ? -2.515 29.417 -5.778 1.00 27.78 287 MET A C 1
ATOM 2208 O O . MET A 1 287 ? -2.393 30.020 -6.842 1.00 27.78 287 MET A O 1
ATOM 2212 N N . SER A 1 288 ? -1.451 29.202 -4.986 1.00 27.08 288 SER A N 1
ATOM 2213 C CA . SER A 1 288 ? -0.092 29.727 -5.210 1.00 27.08 288 SER A CA 1
ATOM 2214 C C . SER A 1 288 ? 1.066 28.722 -5.032 1.00 27.08 288 SER A C 1
ATOM 2216 O O . SER A 1 288 ? 2.199 29.096 -5.346 1.00 27.08 288 SER A O 1
ATOM 2218 N N . CYS A 1 289 ? 0.873 27.469 -4.591 1.00 24.50 289 CYS A N 1
ATOM 2219 C CA . CYS A 1 289 ? 2.017 26.591 -4.271 1.00 24.50 289 CYS A CA 1
ATOM 2220 C C . CYS A 1 289 ? 1.954 25.160 -4.853 1.00 24.50 289 CYS A C 1
ATOM 2222 O O . CYS A 1 289 ? 1.390 24.250 -4.272 1.00 24.50 289 CYS A O 1
ATOM 2224 N N . ARG A 1 290 ? 2.669 25.002 -5.981 1.00 29.34 290 ARG A N 1
ATOM 2225 C CA . ARG A 1 290 ? 3.502 23.865 -6.454 1.00 29.34 290 ARG A CA 1
ATOM 2226 C C . ARG A 1 290 ? 2.910 22.446 -6.594 1.00 29.34 290 ARG A C 1
ATOM 2228 O O . ARG A 1 290 ? 2.572 21.763 -5.640 1.00 29.34 290 ARG A O 1
ATOM 2235 N N . GLY A 1 291 ? 3.032 21.929 -7.824 1.00 27.06 291 GLY A N 1
ATOM 2236 C CA . GLY A 1 291 ? 2.901 20.512 -8.174 1.00 27.06 291 GLY A CA 1
ATOM 2237 C C . GLY A 1 291 ? 4.036 19.649 -7.616 1.00 27.06 291 GLY A C 1
ATOM 2238 O O . GLY A 1 291 ? 5.096 19.526 -8.232 1.00 27.06 291 GLY A O 1
ATOM 2239 N N . GLY A 1 292 ? 3.791 19.052 -6.452 1.00 29.44 292 GLY A N 1
ATOM 2240 C CA . GLY A 1 292 ? 4.608 17.994 -5.861 1.00 29.44 292 GLY A CA 1
ATOM 2241 C C . GLY A 1 292 ? 3.974 16.608 -6.013 1.00 29.44 292 GLY A C 1
ATOM 2242 O O . GLY A 1 292 ? 2.756 16.467 -6.101 1.00 29.44 292 GLY A O 1
ATOM 2243 N N . LEU A 1 293 ? 4.831 15.585 -5.995 1.00 38.03 293 LEU A N 1
ATOM 2244 C CA . LEU A 1 293 ? 4.549 14.149 -6.156 1.00 38.03 293 LEU A CA 1
ATOM 2245 C C . LEU A 1 293 ? 3.453 13.589 -5.210 1.00 38.03 293 LEU A C 1
ATOM 2247 O O . LEU A 1 293 ? 2.865 12.552 -5.497 1.00 38.03 293 LEU A O 1
ATOM 2251 N N . TRP A 1 294 ? 3.157 14.303 -4.119 1.00 40.81 294 TRP A N 1
ATOM 2252 C CA . TRP A 1 294 ? 2.244 13.925 -3.031 1.00 40.81 294 TRP A CA 1
ATOM 2253 C C . TRP A 1 294 ? 0.837 14.527 -3.122 1.00 40.81 294 TRP A C 1
ATOM 2255 O O . TRP A 1 294 ? -0.030 14.182 -2.325 1.00 40.81 294 TRP A O 1
ATOM 2265 N N . TYR A 1 295 ? 0.597 15.400 -4.103 1.00 34.56 295 TYR A N 1
ATOM 2266 C CA . TYR A 1 295 ? -0.691 16.073 -4.307 1.00 34.56 295 TYR A CA 1
ATOM 2267 C C . TYR A 1 295 ? -1.561 15.391 -5.383 1.00 34.56 295 TYR A C 1
ATOM 2269 O O . TYR A 1 295 ? -2.617 15.904 -5.744 1.00 34.56 295 TYR A O 1
ATOM 2277 N N . GLY A 1 296 ? -1.115 14.249 -5.929 1.00 31.06 296 GLY A N 1
ATOM 2278 C CA . GLY A 1 296 ? -1.730 13.584 -7.082 1.00 31.06 296 GLY A CA 1
ATOM 2279 C C . GLY A 1 296 ? -1.926 12.072 -6.933 1.00 31.06 296 GLY A C 1
ATOM 2280 O O . GLY A 1 296 ? -1.720 11.488 -5.874 1.00 31.06 296 GLY A O 1
ATOM 2281 N N . SER A 1 297 ? -2.312 11.444 -8.045 1.00 28.70 297 SER A N 1
ATOM 2282 C CA . SER A 1 297 ? -2.802 10.067 -8.276 1.00 28.70 297 SER A CA 1
ATOM 2283 C C . SER A 1 297 ? -2.021 8.866 -7.686 1.00 28.70 297 SER A C 1
ATOM 2285 O O . SER A 1 297 ? -2.397 7.724 -7.935 1.00 28.70 297 SER A O 1
ATOM 2287 N N . LEU A 1 298 ? -0.974 9.076 -6.882 1.00 35.41 298 LEU A N 1
ATOM 2288 C CA . LEU A 1 298 ? -0.352 8.048 -6.026 1.00 35.41 298 LEU A CA 1
ATOM 2289 C C . LEU A 1 298 ? -1.098 7.833 -4.705 1.00 35.41 298 LEU A C 1
ATOM 2291 O O . LEU A 1 298 ? -0.989 6.761 -4.122 1.00 35.41 298 LEU A O 1
ATOM 2295 N N . ALA A 1 299 ? -1.913 8.801 -4.283 1.00 32.59 299 ALA A N 1
ATOM 2296 C CA . ALA A 1 299 ? -2.891 8.653 -3.206 1.00 32.59 299 ALA A CA 1
ATOM 2297 C C . ALA A 1 299 ? -3.784 7.403 -3.365 1.00 32.59 299 ALA A C 1
ATOM 2299 O O . ALA A 1 299 ? -4.162 6.772 -2.389 1.00 32.59 299 ALA A O 1
ATOM 2300 N N . THR A 1 300 ? -4.091 7.024 -4.607 1.00 30.92 300 THR A N 1
ATOM 2301 C CA . THR A 1 300 ? -4.884 5.834 -4.952 1.00 30.92 300 THR A CA 1
ATOM 2302 C C . THR A 1 300 ? -4.068 4.542 -5.070 1.00 30.92 300 THR A C 1
ATOM 2304 O O . THR A 1 300 ? -4.645 3.500 -5.363 1.00 30.92 300 THR A O 1
ATOM 2307 N N . ALA A 1 301 ? -2.745 4.591 -4.888 1.00 29.41 301 ALA A N 1
ATOM 2308 C CA . ALA A 1 301 ? -1.855 3.435 -5.014 1.00 29.41 301 ALA A CA 1
ATOM 2309 C C . ALA A 1 301 ? -1.332 2.900 -3.664 1.00 29.41 301 ALA A C 1
ATOM 2311 O O . ALA A 1 301 ? -0.622 1.899 -3.667 1.00 29.41 301 ALA A O 1
ATOM 2312 N N . LEU A 1 302 ? -1.657 3.526 -2.528 1.00 33.81 302 LEU A N 1
ATOM 2313 C CA . LEU A 1 302 ? -1.339 3.040 -1.172 1.00 33.81 302 LEU A CA 1
ATOM 2314 C C . LEU A 1 302 ? -2.603 2.493 -0.488 1.00 33.81 302 LEU A C 1
ATOM 2316 O O . LEU A 1 302 ? -2.515 1.415 0.162 1.00 33.81 302 LEU A O 1
#

Organism: Colletotrichum kahawae (NCBI:txid34407)

Foldseek 3Di:
DLVVVLVVLLVCCVVPNQDQADDPVQQPFLVRALLVVLLVLLVCCVVPVPRDHVNHRSLVRSCSSLVRYDLDPQPPQDDLQCDARHSNLSSLLSVCLSVLDVVSVVVSVVNDHPLDLPDPHAQFRHRGLLRVLVSLQSNCVRNVVCCVVSVVVNVSSLVSLLNHDHADPDQWCALRGHDLVNLLSSCSNPVVCLVVCQVVVVVQLVQQDPQLWHDISVVVVCVVPPPDDPDDPPDDPDQPCFCGHTLLVVLLSLVSRLVSHVVCVVSSVVSNVSSVVNVVVVCVVPVDDDDDPGVDDCSVVD

Nearest PDB structures (foldseek):
  6wq1-assembly3_C  TM=6.953E-01  e=4.209E-05  Homo sapiens

Radius of gyration: 19.97 Å; Cα contacts (8 Å, |Δi|>4): 418; chains: 1; bounding box: 47×53×61 Å